Protein AF-A0A800AGX8-F1 (afdb_monomer_lite)

pLDDT: mean 70.72, std 20.29, range [21.7, 91.0]

Sequence (200 aa):
LCKQWLYRIGFKMPLMYVADHKVFMAYQSRAFIDLTCRINYERDPKTGLNTNYPSSKSPRSPSAYISYSLMKGFHHTFFNKDTKQFRYLKGIAEIIDQADLLKRPFCLLEDVSKSLLFDCQKCGDCALVDMAYLCPESQCPKFLRNGACGGSEKTWCEVRKDKPCVWVKIYDRLKSYKEESNLKEGCVPPRNWALKVSSN

Foldseek 3Di:
DLVCVCVVLPNDDPPPPPPPLPPVPPDDDPPVPPQPAQQEFAADPPPRATDSDHDPDAPDDPVLQVLLVVVVVVCCQQRPPVDPNVVVVSVVSVVCVVDPVNVVVVVVCVVVVLCVSAVDPQQQHDCCVLLSNHQLCRQPPVSDDAGRPSQHHSQAGVVCNVDGHSSSSSCSNCVVVPNNCSNVSDDDDPRDNVSGDDPD

Secondary structure (DSSP, 8-state):
-THHHHHHHTS---TTSSSSTTTGGGS--TTSTTTS----EEEPTTTSSEEEEEPS-----HHHHHHHHHHHHHHHHHH-TTSHHHHHHHHHHHHHHH-HHHHHHHHHHHHHHHHHHH-----SS--TTTTTT--HHHH-TT---SS--S-EETTEESS-TTSB-HHHHHHHHHHTTT-TTHHHH--PPPP-GGG-----

Structure (mmCIF, N/CA/C/O backbone):
data_AF-A0A800AGX8-F1
#
_entry.id   AF-A0A800AGX8-F1
#
loop_
_atom_site.group_PDB
_atom_site.id
_atom_site.type_symbol
_atom_site.label_atom_id
_atom_site.label_alt_id
_atom_site.label_comp_id
_atom_site.label_asym_id
_atom_site.label_entity_id
_atom_site.label_seq_id
_atom_site.pdbx_PDB_ins_code
_atom_site.Cartn_x
_atom_site.Cartn_y
_atom_site.Cartn_z
_atom_site.occupancy
_atom_site.B_iso_or_equiv
_atom_site.auth_seq_id
_atom_site.auth_comp_id
_atom_site.auth_asym_id
_atom_site.auth_atom_id
_atom_site.pdbx_PDB_model_num
ATOM 1 N N . LEU A 1 1 ? -9.419 -10.962 14.455 1.00 44.50 1 LEU A N 1
ATOM 2 C CA . LEU A 1 1 ? -9.241 -10.112 13.256 1.00 44.50 1 LEU A CA 1
ATOM 3 C C . LEU A 1 1 ? -9.648 -8.644 13.416 1.00 44.50 1 LEU A C 1
ATOM 5 O O . LEU A 1 1 ? -8.922 -7.839 12.868 1.00 44.50 1 LEU A O 1
ATOM 9 N N . CYS A 1 2 ? -10.642 -8.237 14.224 1.00 39.38 2 CYS A N 1
ATOM 10 C CA . CYS A 1 2 ? -10.824 -6.794 14.538 1.00 39.38 2 CYS A CA 1
ATOM 11 C C . CYS A 1 2 ? -9.689 -6.157 15.380 1.00 39.38 2 CYS A C 1
ATOM 13 O O . CYS A 1 2 ? -9.563 -4.940 15.443 1.00 39.38 2 CYS A O 1
ATOM 15 N N . LYS A 1 3 ? -8.825 -6.961 16.018 1.00 37.53 3 LYS A N 1
ATOM 16 C CA . LYS A 1 3 ? -7.789 -6.476 16.953 1.00 37.53 3 LYS A CA 1
ATOM 17 C C . LYS A 1 3 ? -6.675 -5.628 16.304 1.00 37.53 3 LYS A C 1
ATOM 19 O O . LYS A 1 3 ? -6.018 -4.868 17.011 1.00 37.53 3 LYS A O 1
ATOM 24 N N . GLN A 1 4 ? -6.442 -5.729 14.988 1.00 43.03 4 GLN A N 1
ATOM 25 C CA . GLN A 1 4 ? -5.282 -5.074 14.359 1.00 43.03 4 GLN A CA 1
ATOM 26 C C . GLN A 1 4 ? -5.546 -3.631 13.900 1.00 43.03 4 GLN A C 1
ATOM 28 O O . GLN A 1 4 ? -4.591 -2.868 13.736 1.00 43.03 4 GLN A O 1
ATOM 33 N N . TRP A 1 5 ? -6.815 -3.236 13.731 1.00 36.72 5 TRP A N 1
ATOM 34 C CA . TRP A 1 5 ? -7.175 -1.858 13.375 1.00 36.72 5 TRP A CA 1
ATOM 35 C C . TRP A 1 5 ? -6.631 -0.887 14.429 1.00 36.72 5 TRP A C 1
ATOM 37 O O . TRP A 1 5 ? -5.900 0.041 14.103 1.00 36.72 5 TRP A O 1
ATOM 47 N N . LEU A 1 6 ? -6.827 -1.204 15.712 1.00 34.81 6 LEU A N 1
ATOM 48 C CA . LEU A 1 6 ? -6.262 -0.457 16.837 1.00 34.81 6 LEU A CA 1
ATOM 49 C C . LEU A 1 6 ? -4.718 -0.513 16.878 1.00 34.81 6 LEU A C 1
ATOM 51 O O . LEU A 1 6 ? -4.071 0.501 17.133 1.00 34.81 6 LEU A O 1
ATOM 55 N N . TYR A 1 7 ? -4.090 -1.652 16.569 1.00 35.69 7 TYR A N 1
ATOM 56 C CA . TYR A 1 7 ? -2.627 -1.813 16.659 1.00 35.69 7 TYR A CA 1
ATOM 57 C C . TYR A 1 7 ? -1.841 -0.870 15.732 1.00 35.69 7 TYR A C 1
ATOM 59 O O . TYR A 1 7 ? -0.877 -0.246 16.173 1.00 35.69 7 TYR A O 1
ATOM 67 N N . ARG A 1 8 ? -2.266 -0.712 14.471 1.00 40.34 8 ARG A N 1
ATOM 68 C CA . ARG A 1 8 ? -1.590 0.157 13.481 1.00 40.34 8 ARG A CA 1
ATOM 69 C C . ARG A 1 8 ? -2.030 1.626 13.556 1.00 40.34 8 ARG A C 1
ATOM 71 O O . ARG A 1 8 ? -1.265 2.515 13.201 1.00 40.34 8 ARG A O 1
ATOM 78 N N . ILE A 1 9 ? -3.212 1.880 14.118 1.00 37.75 9 ILE A N 1
ATOM 79 C CA . ILE A 1 9 ? -3.716 3.216 14.471 1.00 37.75 9 ILE A CA 1
ATOM 80 C C . ILE A 1 9 ? -3.080 3.712 15.796 1.00 37.75 9 ILE A C 1
ATOM 82 O O . ILE A 1 9 ? -3.164 4.889 16.123 1.00 37.75 9 ILE A O 1
ATOM 86 N N . GLY A 1 10 ? -2.305 2.879 16.510 1.00 30.44 10 GLY A N 1
ATOM 87 C CA . GLY A 1 10 ? -1.429 3.298 17.616 1.00 30.44 10 GLY A CA 1
ATOM 88 C C . GLY A 1 10 ? -1.917 2.957 19.025 1.00 30.44 10 GLY A C 1
ATOM 89 O O . GLY A 1 10 ? -1.623 3.700 19.955 1.00 30.44 10 GLY A O 1
ATOM 90 N N . PHE A 1 11 ? -2.653 1.860 19.210 1.00 34.53 11 PHE A N 1
ATOM 91 C CA . PHE A 1 11 ? -3.274 1.540 20.501 1.00 34.53 11 PHE A CA 1
ATOM 92 C C . PHE A 1 11 ? -2.592 0.485 21.371 1.00 34.53 11 PHE A C 1
ATOM 94 O O . PHE A 1 11 ? -2.965 0.324 22.529 1.00 34.53 11 PHE A O 1
ATOM 101 N N . LYS A 1 12 ? -1.575 -0.214 20.869 1.00 25.50 12 LYS A N 1
ATOM 102 C CA . LYS A 1 12 ? -0.711 -1.048 21.715 1.00 25.50 12 LYS A CA 1
ATOM 103 C C . LYS A 1 12 ? 0.644 -1.249 21.043 1.00 25.50 12 LYS A C 1
ATOM 105 O O . LYS A 1 12 ? 0.993 -2.337 20.608 1.00 25.50 12 LYS A O 1
ATOM 110 N N . MET A 1 13 ? 1.418 -0.172 20.927 1.00 25.75 13 MET A N 1
ATOM 111 C CA . MET A 1 13 ? 2.860 -0.340 20.753 1.00 25.75 13 MET A CA 1
ATOM 112 C C . MET A 1 13 ? 3.443 -0.722 22.118 1.00 25.75 13 MET A C 1
ATOM 114 O O . MET A 1 13 ? 3.248 0.044 23.064 1.00 25.75 13 MET A O 1
ATOM 118 N N . PRO A 1 14 ? 4.165 -1.848 22.270 1.00 22.50 14 PRO A N 1
ATOM 119 C CA . PRO A 1 14 ? 5.199 -1.881 23.291 1.00 22.50 14 PRO A CA 1
ATOM 120 C C . PRO A 1 14 ? 6.119 -0.681 23.037 1.00 22.50 14 PRO A C 1
ATOM 122 O O . PRO A 1 14 ? 6.457 -0.378 21.892 1.00 22.50 14 PRO A O 1
ATOM 125 N N . LEU A 1 15 ? 6.453 0.020 24.115 1.00 22.81 15 LEU A N 1
ATOM 126 C CA . LEU A 1 15 ? 7.120 1.323 24.214 1.00 22.81 15 LEU A CA 1
ATOM 127 C C . LEU A 1 15 ? 8.502 1.443 23.523 1.00 22.81 15 LEU A C 1
ATOM 129 O O . LEU A 1 15 ? 9.229 2.393 23.781 1.00 22.81 15 LEU A O 1
ATOM 133 N N . MET A 1 16 ? 8.896 0.501 22.669 1.00 21.70 16 MET A N 1
ATOM 134 C CA . MET A 1 16 ? 10.284 0.292 22.256 1.00 21.70 16 MET A CA 1
ATOM 135 C C . MET A 1 16 ? 10.647 0.856 20.874 1.00 21.70 16 MET A C 1
ATOM 137 O O . MET A 1 16 ? 11.802 0.765 20.488 1.00 21.70 16 MET A O 1
ATOM 141 N N . TYR A 1 17 ? 9.704 1.444 20.125 1.00 26.78 17 TYR A N 1
ATOM 142 C CA . TYR A 1 17 ? 9.948 1.859 18.726 1.00 26.78 17 TYR A CA 1
ATOM 143 C C . TYR A 1 17 ? 9.745 3.352 18.417 1.00 26.78 17 TYR A C 1
ATOM 145 O O . TYR A 1 17 ? 9.891 3.764 17.271 1.00 26.78 17 TYR A O 1
ATOM 153 N N . VAL A 1 18 ? 9.428 4.186 19.414 1.00 26.27 18 VAL A N 1
ATOM 154 C CA . VAL A 1 18 ? 9.183 5.633 19.205 1.00 26.27 18 VAL A CA 1
ATOM 155 C C . VAL A 1 18 ? 10.430 6.490 19.486 1.00 26.27 18 VAL A C 1
ATOM 157 O O . VAL A 1 18 ? 10.423 7.689 19.224 1.00 26.27 18 VAL A O 1
ATOM 160 N N . ALA A 1 19 ? 11.527 5.896 19.965 1.00 23.66 19 ALA A N 1
ATOM 161 C CA . ALA A 1 19 ? 12.695 6.657 20.411 1.00 23.66 19 ALA A CA 1
ATOM 162 C C . ALA A 1 19 ? 13.680 7.090 19.301 1.00 23.66 19 ALA A C 1
ATOM 164 O O . ALA A 1 19 ? 14.386 8.066 19.518 1.00 23.66 19 ALA A O 1
ATOM 165 N N . ASP A 1 20 ? 13.697 6.481 18.107 1.00 29.50 20 ASP A N 1
ATOM 166 C CA . ASP A 1 20 ? 14.810 6.704 17.150 1.00 29.50 20 ASP A CA 1
ATOM 167 C C . ASP A 1 20 ? 14.446 7.342 15.795 1.00 29.50 20 ASP A C 1
ATOM 169 O O . ASP A 1 20 ? 15.296 7.500 14.921 1.00 29.50 20 ASP A O 1
ATOM 173 N N . HIS A 1 21 ? 13.205 7.794 15.589 1.00 30.83 21 HIS A N 1
ATOM 174 C CA . HIS A 1 21 ? 12.784 8.305 14.271 1.00 30.83 21 HIS A CA 1
ATOM 175 C C . HIS A 1 21 ? 13.264 9.739 13.952 1.00 30.83 21 HIS A C 1
ATOM 177 O O . HIS A 1 21 ? 13.165 10.188 12.810 1.00 30.83 21 HIS A O 1
ATOM 183 N N . LYS A 1 22 ? 13.767 10.487 14.947 1.00 27.80 22 LYS A N 1
ATOM 184 C CA . LYS A 1 22 ? 14.231 11.877 14.757 1.00 27.80 22 LYS A CA 1
ATOM 185 C C . LYS A 1 22 ? 15.727 12.000 14.461 1.00 27.80 22 LYS A C 1
ATOM 187 O O . LYS A 1 22 ? 16.129 13.003 13.883 1.00 27.80 22 LYS A O 1
ATOM 192 N N . VAL A 1 23 ? 16.540 11.006 14.818 1.00 28.16 23 VAL A N 1
ATOM 193 C CA . VAL A 1 23 ? 18.008 11.110 14.721 1.00 28.16 23 VAL A CA 1
ATOM 194 C C . VAL A 1 23 ? 18.526 10.727 13.327 1.00 28.16 23 VAL A C 1
ATOM 196 O O . VAL A 1 23 ? 19.525 11.276 12.873 1.00 28.16 23 VAL A O 1
ATOM 199 N N . PHE A 1 24 ? 17.817 9.874 12.579 1.00 27.14 24 PHE A N 1
ATOM 200 C CA . PHE A 1 24 ? 18.286 9.399 11.267 1.00 27.14 24 PHE A CA 1
ATOM 201 C C . PHE A 1 24 ? 18.034 10.380 10.099 1.00 27.14 24 PHE A C 1
ATOM 203 O O . PHE A 1 24 ? 18.615 10.241 9.026 1.00 27.14 24 PHE A O 1
ATOM 210 N N . MET A 1 25 ? 17.200 11.406 10.305 1.00 28.42 25 MET A N 1
ATOM 211 C CA . MET A 1 25 ? 16.738 12.333 9.255 1.00 28.42 25 MET A CA 1
ATOM 212 C C . MET A 1 25 ? 17.756 13.420 8.855 1.00 28.42 25 MET A C 1
ATOM 214 O O . MET A 1 25 ? 17.462 14.251 7.998 1.00 28.42 25 MET A O 1
ATOM 218 N N . ALA A 1 26 ? 18.955 13.440 9.446 1.00 26.86 26 ALA A N 1
ATOM 219 C CA . ALA A 1 26 ? 19.912 14.534 9.263 1.00 26.86 26 ALA A CA 1
ATOM 220 C C . ALA A 1 26 ? 21.012 14.296 8.205 1.00 26.86 26 ALA A C 1
ATOM 222 O O . ALA A 1 26 ? 21.840 15.186 8.024 1.00 26.86 26 ALA A O 1
ATOM 223 N N . TYR A 1 27 ? 21.065 13.151 7.503 1.00 30.05 27 TYR A N 1
ATOM 224 C CA . TYR A 1 27 ? 22.294 12.786 6.769 1.00 30.05 27 TYR A CA 1
ATOM 225 C C . TYR A 1 27 ? 22.173 12.280 5.325 1.00 30.05 27 TYR A C 1
ATOM 227 O O . TYR A 1 27 ? 23.074 11.582 4.872 1.00 30.05 27 TYR A O 1
ATOM 235 N N . GLN A 1 28 ? 21.149 12.637 4.541 1.00 30.33 28 GLN A N 1
ATOM 236 C CA . GLN A 1 28 ? 21.211 12.350 3.096 1.00 30.33 28 GLN A CA 1
ATOM 237 C C . GLN A 1 28 ? 20.745 13.512 2.216 1.00 30.33 28 GLN A C 1
ATOM 239 O O . GLN A 1 28 ? 19.597 13.946 2.212 1.00 30.33 28 GLN A O 1
ATOM 244 N N . SER A 1 29 ? 21.723 14.036 1.484 1.00 34.66 29 SER A N 1
ATOM 245 C CA . SER A 1 29 ? 21.692 15.212 0.632 1.00 34.66 29 SER A CA 1
ATOM 246 C C . SER A 1 29 ? 20.817 15.031 -0.614 1.00 34.66 29 SER A C 1
ATOM 248 O O . SER A 1 29 ? 20.743 13.968 -1.233 1.00 34.66 29 SER A O 1
ATOM 250 N N . ARG A 1 30 ? 20.187 16.140 -1.018 1.00 34.22 30 ARG A N 1
ATOM 251 C CA . ARG A 1 30 ? 19.185 16.289 -2.091 1.00 34.22 30 ARG A CA 1
ATOM 252 C C . ARG A 1 30 ? 19.581 15.806 -3.500 1.00 34.22 30 ARG A C 1
ATOM 254 O O . ARG A 1 30 ? 18.728 15.800 -4.378 1.00 34.22 30 ARG A O 1
ATOM 261 N N . ALA A 1 31 ? 20.824 15.382 -3.732 1.00 29.22 31 ALA A N 1
ATOM 262 C CA . ALA A 1 31 ? 21.336 15.024 -5.060 1.00 29.22 31 ALA A CA 1
ATOM 263 C C . ALA A 1 31 ? 21.382 13.507 -5.351 1.00 29.22 31 ALA A C 1
ATOM 265 O O . ALA A 1 31 ? 21.472 13.113 -6.508 1.00 29.22 31 ALA A O 1
ATOM 266 N N . PHE A 1 32 ? 21.260 12.638 -4.338 1.00 29.27 32 PHE A N 1
ATOM 267 C CA . PHE A 1 32 ? 21.261 11.169 -4.515 1.00 29.27 32 PHE A CA 1
ATOM 268 C C . PHE A 1 32 ? 19.848 10.578 -4.729 1.00 29.27 32 PHE A C 1
ATOM 270 O O . PHE A 1 32 ? 19.646 9.366 -4.841 1.00 29.27 32 PHE A O 1
ATOM 277 N N . ILE A 1 33 ? 18.837 11.450 -4.750 1.00 39.00 33 ILE A N 1
ATOM 278 C CA . ILE A 1 33 ? 17.431 11.107 -4.514 1.00 39.00 33 ILE A CA 1
ATOM 279 C C . ILE A 1 33 ? 16.741 10.512 -5.758 1.00 39.00 33 ILE A C 1
ATOM 281 O O . ILE A 1 33 ? 15.760 9.787 -5.607 1.00 39.00 33 ILE A O 1
ATOM 285 N N . ASP A 1 34 ? 17.305 10.657 -6.958 1.00 40.47 34 ASP A N 1
ATOM 286 C CA . ASP A 1 34 ? 16.649 10.214 -8.202 1.00 40.47 34 ASP A CA 1
ATOM 287 C C . ASP A 1 34 ? 17.130 8.838 -8.733 1.00 40.47 34 ASP A C 1
ATOM 289 O O . ASP A 1 34 ? 16.458 8.202 -9.544 1.00 40.47 34 ASP A O 1
ATOM 293 N N . LEU A 1 35 ? 18.279 8.314 -8.271 1.00 38.09 35 LEU A N 1
ATOM 294 C CA . LEU A 1 35 ? 18.887 7.114 -8.880 1.00 38.09 35 LEU A CA 1
ATOM 295 C C . LEU A 1 35 ? 18.468 5.763 -8.273 1.00 38.09 35 LEU A C 1
ATOM 297 O O . LEU A 1 35 ? 18.522 4.757 -8.977 1.00 38.09 35 LEU A O 1
ATOM 301 N N . THR A 1 36 ? 18.052 5.706 -7.006 1.00 42.00 36 THR A N 1
ATOM 302 C CA . THR A 1 36 ? 17.943 4.430 -6.261 1.00 42.00 36 THR A CA 1
ATOM 303 C C . THR A 1 36 ? 16.546 3.813 -6.174 1.00 42.00 36 THR A C 1
ATOM 305 O O . THR A 1 36 ? 16.423 2.670 -5.753 1.00 42.00 36 THR A O 1
ATOM 308 N N . CYS A 1 37 ? 15.488 4.507 -6.604 1.00 50.47 37 CYS A N 1
ATOM 309 C CA . CYS A 1 37 ? 14.127 3.946 -6.647 1.00 50.47 37 CYS A CA 1
ATOM 310 C C . CYS A 1 37 ? 13.600 3.916 -8.088 1.00 50.47 37 CYS A C 1
ATOM 312 O O . CYS A 1 37 ? 12.524 4.424 -8.396 1.00 50.47 37 CYS A O 1
ATOM 314 N N . ARG A 1 38 ? 14.401 3.377 -9.014 1.00 62.66 38 ARG A N 1
ATOM 315 C CA . ARG A 1 38 ? 13.952 3.127 -10.387 1.00 62.66 38 ARG A CA 1
ATOM 316 C C . ARG A 1 38 ? 13.131 1.838 -10.370 1.00 62.66 38 ARG A C 1
ATOM 318 O O . ARG A 1 38 ? 13.623 0.802 -9.957 1.00 62.66 38 ARG A O 1
ATOM 325 N N . ILE A 1 39 ? 11.857 1.919 -10.747 1.00 69.31 39 ILE A N 1
ATOM 326 C CA . ILE A 1 39 ? 10.913 0.789 -10.650 1.00 69.31 39 ILE A CA 1
ATOM 327 C C . ILE A 1 39 ? 10.526 0.252 -12.036 1.00 69.31 39 ILE A C 1
ATOM 329 O O . ILE A 1 39 ? 9.886 -0.784 -12.146 1.00 69.31 39 ILE A O 1
ATOM 333 N N . ASN A 1 40 ? 10.936 0.909 -13.118 1.00 73.88 40 ASN A N 1
ATOM 334 C CA . ASN A 1 40 ? 10.660 0.481 -14.488 1.00 73.88 40 ASN A CA 1
ATOM 335 C C . ASN A 1 40 ? 11.955 0.285 -15.246 1.00 73.88 40 ASN A C 1
ATOM 337 O O . ASN A 1 40 ? 12.710 1.244 -15.371 1.00 73.88 40 ASN A O 1
ATOM 341 N N . TYR A 1 41 ? 12.149 -0.897 -15.821 1.00 79.44 41 TYR A N 1
ATOM 342 C CA . TYR A 1 41 ? 13.343 -1.232 -16.587 1.00 79.44 41 TYR A CA 1
ATOM 343 C C . TYR A 1 41 ? 12.984 -1.642 -18.013 1.00 79.44 41 TYR A C 1
ATOM 345 O O . TYR A 1 41 ? 11.859 -2.074 -18.296 1.00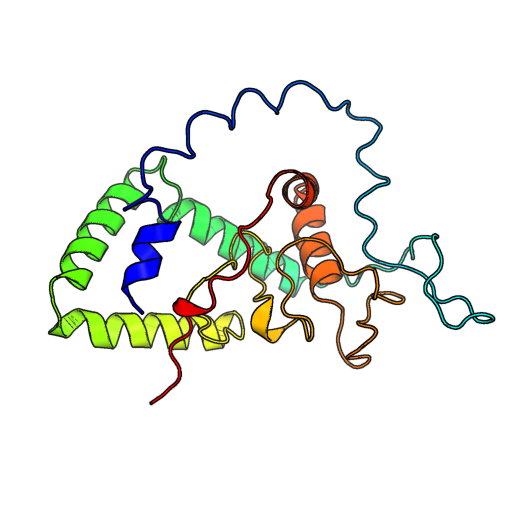 79.44 41 TYR A O 1
ATOM 353 N N . GLU A 1 42 ? 13.925 -1.462 -18.933 1.00 80.75 42 GLU A N 1
ATOM 354 C CA . GLU A 1 42 ? 13.813 -2.029 -20.276 1.00 80.75 42 GLU A CA 1
ATOM 355 C C . GLU A 1 42 ? 14.265 -3.490 -20.271 1.00 80.75 42 GLU A C 1
ATOM 357 O O . GLU A 1 42 ? 15.049 -3.895 -19.422 1.00 80.75 42 GLU A O 1
ATOM 362 N N . ARG A 1 43 ? 13.777 -4.298 -21.214 1.00 80.94 43 ARG A N 1
ATOM 363 C CA . ARG A 1 43 ? 14.243 -5.679 -21.384 1.00 80.94 43 ARG A CA 1
ATOM 364 C C . ARG A 1 43 ? 15.420 -5.696 -22.348 1.00 80.94 43 ARG A C 1
ATOM 366 O O . ARG A 1 43 ? 15.313 -5.147 -23.444 1.00 80.94 43 ARG A O 1
ATOM 373 N N . ASP A 1 44 ? 16.494 -6.373 -21.964 1.00 82.62 44 ASP A N 1
ATOM 374 C CA . ASP A 1 44 ? 17.600 -6.690 -22.857 1.00 82.62 44 ASP A CA 1
ATOM 375 C C . ASP A 1 44 ? 17.186 -7.834 -23.806 1.00 82.62 44 ASP A C 1
ATOM 377 O O . ASP A 1 44 ? 16.866 -8.933 -23.340 1.00 82.62 44 ASP A O 1
ATOM 381 N N . PRO A 1 45 ? 17.182 -7.617 -25.135 1.00 80.38 45 PRO A N 1
ATOM 382 C CA . PRO A 1 45 ? 16.821 -8.654 -26.096 1.00 80.38 45 PRO A CA 1
ATOM 383 C C . PRO A 1 45 ? 17.814 -9.825 -26.140 1.00 80.38 45 PRO A C 1
ATOM 385 O O . PRO A 1 45 ? 17.434 -10.900 -26.593 1.00 80.38 45 PRO A O 1
ATOM 388 N N . LYS A 1 46 ? 19.065 -9.645 -25.689 1.00 82.31 46 LYS A N 1
ATOM 389 C CA . LYS A 1 46 ? 20.105 -10.684 -25.752 1.00 82.31 46 LYS A CA 1
ATOM 390 C C . LYS A 1 46 ? 20.052 -11.633 -24.561 1.00 82.31 46 LYS A C 1
ATOM 392 O O . LYS A 1 46 ? 20.161 -12.841 -24.736 1.00 82.31 46 LYS A O 1
ATOM 397 N N . THR A 1 47 ? 19.900 -11.088 -23.357 1.00 82.38 47 THR A N 1
ATOM 398 C CA . THR A 1 47 ? 19.902 -11.873 -22.111 1.00 82.38 47 THR A CA 1
ATOM 399 C C . THR A 1 47 ? 18.496 -12.231 -21.631 1.00 82.38 47 THR A C 1
ATOM 401 O O . THR A 1 47 ? 18.336 -13.133 -20.815 1.00 82.38 47 THR A O 1
ATOM 404 N N . GLY A 1 48 ? 17.464 -11.529 -22.114 1.00 77.56 48 GLY A N 1
ATOM 405 C CA . GLY A 1 48 ? 16.089 -11.674 -21.633 1.00 77.56 48 GLY A CA 1
ATOM 406 C C . GLY A 1 48 ? 15.855 -11.111 -20.226 1.00 77.56 48 GLY A C 1
ATOM 407 O O . GLY A 1 48 ? 14.730 -11.200 -19.730 1.00 77.56 48 GLY A O 1
ATOM 408 N N . LEU A 1 49 ? 16.888 -10.531 -19.603 1.00 80.50 49 LEU A N 1
ATOM 409 C CA . LEU A 1 49 ? 16.845 -9.885 -18.293 1.00 80.50 49 LEU A CA 1
ATOM 410 C C . LEU A 1 49 ? 16.526 -8.390 -18.424 1.00 80.50 49 LEU A C 1
ATOM 412 O O . LEU A 1 49 ? 16.582 -7.807 -19.509 1.00 80.50 49 LEU A O 1
ATOM 416 N N . ASN A 1 50 ? 16.187 -7.758 -17.303 1.00 81.62 50 ASN A N 1
ATOM 417 C CA . ASN A 1 50 ? 15.995 -6.312 -17.254 1.00 81.62 50 ASN A CA 1
ATOM 418 C C . ASN A 1 50 ? 17.345 -5.586 -17.333 1.00 81.62 50 ASN A C 1
ATOM 420 O O . ASN A 1 50 ? 18.322 -5.989 -16.702 1.00 81.62 50 ASN A O 1
ATOM 424 N N . THR A 1 51 ? 17.394 -4.506 -18.109 1.00 79.44 51 THR A N 1
ATOM 425 C CA . THR A 1 51 ? 18.551 -3.618 -18.193 1.00 79.44 51 THR A CA 1
ATOM 426 C C . THR A 1 51 ? 18.656 -2.776 -16.925 1.00 79.44 51 THR A C 1
ATOM 428 O O . THR A 1 51 ? 17.681 -2.558 -16.208 1.00 79.44 51 THR A O 1
ATOM 431 N N . ASN A 1 52 ? 19.836 -2.210 -16.681 1.00 73.50 52 ASN A N 1
ATOM 432 C CA . ASN A 1 52 ? 20.018 -1.208 -15.627 1.00 73.50 52 ASN A CA 1
ATOM 433 C C . ASN A 1 52 ? 19.478 0.179 -16.026 1.00 73.50 52 ASN A C 1
ATOM 435 O O . ASN A 1 52 ? 19.564 1.128 -15.242 1.00 73.50 52 ASN A O 1
ATOM 439 N N . TYR A 1 53 ? 18.928 0.312 -17.239 1.00 66.88 53 TYR A N 1
ATOM 440 C CA . TYR A 1 53 ? 18.399 1.567 -17.748 1.00 66.88 53 TYR A CA 1
ATOM 441 C C . TYR A 1 53 ? 16.900 1.675 -17.451 1.00 66.88 53 TYR A C 1
ATOM 443 O O . TYR A 1 53 ? 16.131 0.752 -17.744 1.00 66.88 53 TYR A O 1
ATOM 451 N N . PRO A 1 54 ? 16.458 2.799 -16.865 1.00 66.62 54 PRO A N 1
ATOM 452 C CA . PRO A 1 54 ? 15.050 3.022 -16.612 1.00 66.62 54 PRO A CA 1
ATOM 453 C C . PRO A 1 54 ? 14.282 3.171 -17.921 1.00 66.62 54 PRO A C 1
ATOM 455 O O . PRO A 1 54 ? 14.723 3.865 -18.835 1.00 66.62 54 PRO A O 1
ATOM 458 N N . SER A 1 55 ? 13.073 2.623 -17.969 1.00 67.1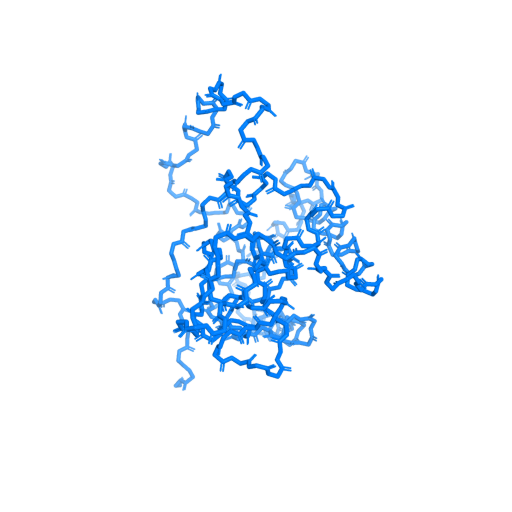2 55 SER A N 1
ATOM 459 C CA . SER A 1 55 ? 12.145 2.963 -19.046 1.00 67.12 55 SER A CA 1
ATOM 460 C C . SER A 1 55 ? 11.495 4.326 -18.781 1.00 67.12 55 SER A C 1
ATOM 462 O O . SER A 1 55 ? 11.090 4.624 -17.656 1.00 67.12 55 SER A O 1
ATOM 464 N N . SER A 1 56 ? 11.336 5.144 -19.825 1.00 60.19 56 SER A N 1
ATOM 465 C CA . SER A 1 56 ? 10.644 6.444 -19.765 1.00 60.19 56 SER A CA 1
ATOM 466 C C . SER A 1 56 ? 9.121 6.328 -19.614 1.00 60.19 56 SER A C 1
ATOM 468 O O . SER A 1 56 ? 8.437 7.322 -19.359 1.00 60.19 56 SER A O 1
ATOM 470 N N . LYS A 1 57 ? 8.569 5.121 -19.774 1.00 62.59 57 LYS A N 1
ATOM 471 C CA . LYS A 1 57 ? 7.126 4.876 -19.737 1.00 62.59 57 LYS A CA 1
ATOM 472 C C . LYS A 1 57 ? 6.629 4.809 -18.296 1.00 62.59 57 LYS A C 1
ATOM 474 O O . LYS A 1 57 ? 7.156 4.050 -17.485 1.00 62.59 57 LYS A O 1
ATOM 479 N N . SER A 1 58 ? 5.568 5.557 -18.002 1.00 61.53 58 SER A N 1
ATOM 480 C CA . SER A 1 58 ? 4.798 5.402 -16.770 1.00 61.53 58 SER A CA 1
ATOM 481 C C . SER A 1 58 ? 3.299 5.354 -17.094 1.00 61.53 58 SER A C 1
ATOM 483 O O . SER A 1 58 ? 2.828 6.164 -17.902 1.00 61.53 58 SER A O 1
ATOM 485 N N . PRO A 1 59 ? 2.539 4.382 -16.555 1.00 62.69 59 PRO A N 1
ATOM 486 C CA . PRO A 1 59 ? 1.102 4.299 -16.756 1.00 62.69 59 PRO A CA 1
ATOM 487 C C . PRO A 1 59 ? 0.412 5.401 -15.945 1.00 62.69 59 PRO A C 1
ATOM 489 O O . PRO A 1 59 ? -0.041 5.200 -14.819 1.00 62.69 59 PRO A O 1
ATOM 492 N N . ARG A 1 60 ? 0.301 6.595 -16.529 1.00 65.19 60 ARG A N 1
ATOM 493 C CA . ARG A 1 60 ? -0.476 7.685 -15.932 1.00 65.19 60 ARG A CA 1
ATOM 494 C C . ARG A 1 60 ? -1.962 7.408 -16.127 1.00 65.19 60 ARG A C 1
ATOM 496 O O . ARG A 1 60 ? -2.479 7.521 -17.233 1.00 65.19 60 ARG A O 1
ATOM 503 N N . SER A 1 61 ? -2.648 7.052 -15.044 1.00 71.31 61 SER A N 1
ATOM 504 C CA . SER A 1 61 ? -4.104 6.895 -15.023 1.00 71.31 61 SER A CA 1
ATOM 505 C C . SER A 1 61 ? -4.741 8.018 -14.191 1.00 71.31 61 SER A C 1
ATOM 507 O O . SER A 1 61 ? -4.510 8.072 -12.978 1.00 71.31 61 SER A O 1
ATOM 509 N N . PRO A 1 62 ? -5.560 8.899 -14.800 1.00 73.00 62 PRO A N 1
ATOM 510 C CA . PRO A 1 62 ? -6.253 9.966 -14.074 1.00 73.00 62 PRO A CA 1
ATOM 511 C C . PRO A 1 62 ? -7.182 9.448 -12.963 1.00 73.00 62 PRO A C 1
ATOM 513 O O . PRO A 1 62 ? -7.262 10.045 -11.893 1.00 73.00 62 PRO A O 1
ATOM 516 N N . SER A 1 63 ? -7.841 8.302 -13.164 1.00 79.44 63 SER A N 1
ATOM 517 C CA . SER A 1 63 ? -8.712 7.705 -12.142 1.00 79.44 63 SER A CA 1
ATOM 518 C C . SER A 1 63 ? -7.919 7.191 -10.937 1.00 79.44 63 SER A C 1
ATOM 520 O O . SER A 1 63 ? -8.335 7.369 -9.791 1.00 79.44 63 SER A O 1
ATOM 522 N N . ALA A 1 64 ? -6.734 6.615 -11.172 1.00 76.88 64 ALA A N 1
ATOM 523 C CA . ALA A 1 64 ? -5.843 6.181 -10.101 1.00 76.88 64 ALA A CA 1
ATOM 524 C C . ALA A 1 64 ? -5.362 7.364 -9.245 1.00 76.88 64 ALA A C 1
ATOM 526 O O . ALA A 1 64 ? -5.296 7.225 -8.024 1.00 76.88 64 ALA A O 1
ATOM 527 N N . TYR A 1 65 ? -5.097 8.517 -9.867 1.00 80.81 65 TYR A N 1
ATOM 528 C CA . TYR A 1 65 ? -4.752 9.763 -9.179 1.00 80.81 65 TYR A CA 1
ATOM 529 C C . TYR A 1 65 ? -5.885 10.243 -8.263 1.00 80.81 65 TYR A C 1
ATOM 531 O O . TYR A 1 65 ? -5.679 10.401 -7.061 1.00 80.81 65 TYR A O 1
ATOM 539 N N . ILE A 1 66 ? -7.102 10.380 -8.801 1.00 84.62 66 ILE A N 1
ATOM 540 C CA . ILE A 1 66 ? -8.271 10.843 -8.034 1.00 84.62 66 ILE A CA 1
ATOM 541 C C . ILE A 1 66 ? -8.545 9.908 -6.852 1.00 84.62 66 ILE A C 1
ATOM 543 O O . ILE A 1 66 ? -8.706 10.371 -5.724 1.00 84.62 66 ILE A O 1
ATOM 547 N N . SER A 1 67 ? -8.535 8.590 -7.084 1.00 84.38 67 SER A N 1
ATOM 548 C CA . SER A 1 67 ? -8.769 7.602 -6.021 1.00 84.38 67 SER A CA 1
ATOM 549 C C . SER A 1 67 ? -7.748 7.709 -4.883 1.00 84.38 67 SER A C 1
ATOM 551 O O . SER A 1 67 ? -8.118 7.641 -3.711 1.00 84.38 67 SER A O 1
ATOM 553 N N . TYR A 1 68 ? -6.474 7.939 -5.216 1.00 86.00 68 TYR A N 1
ATOM 554 C CA . TYR A 1 68 ? -5.423 8.141 -4.230 1.00 86.00 68 TYR A CA 1
ATOM 555 C C . TYR A 1 68 ? -5.619 9.462 -3.475 1.00 86.00 68 TYR A C 1
ATOM 557 O O . TYR A 1 68 ? -5.527 9.463 -2.251 1.00 86.00 68 TYR A O 1
ATOM 565 N N . SER A 1 69 ? -5.974 10.552 -4.168 1.00 87.75 69 SER A N 1
ATOM 566 C CA . SER A 1 69 ? -6.282 11.850 -3.549 1.00 87.75 69 SER A CA 1
ATOM 567 C C . SER A 1 69 ? -7.389 11.744 -2.510 1.00 87.75 69 SER A C 1
ATOM 569 O O . SER A 1 69 ? -7.237 12.203 -1.379 1.00 87.75 69 SER A O 1
ATOM 571 N N . LEU A 1 70 ? -8.509 11.133 -2.905 1.00 89.12 70 LEU A N 1
ATOM 572 C CA . LEU A 1 70 ? -9.690 10.987 -2.064 1.00 89.12 70 LEU A CA 1
ATOM 573 C C . LEU A 1 70 ? -9.366 10.138 -0.841 1.00 89.12 70 LEU A C 1
ATOM 575 O O . LEU A 1 70 ? -9.668 10.527 0.285 1.00 89.12 70 LEU A O 1
ATOM 579 N N . MET A 1 71 ? -8.697 9.005 -1.052 1.00 86.62 71 MET A N 1
ATOM 580 C CA . MET A 1 71 ? -8.364 8.099 0.037 1.00 86.62 71 MET A CA 1
ATOM 581 C C . MET A 1 71 ? -7.322 8.693 0.988 1.00 86.62 71 MET A C 1
ATOM 583 O O . MET A 1 71 ? -7.423 8.527 2.201 1.00 86.62 71 MET A O 1
ATOM 587 N N . LYS A 1 72 ? -6.356 9.448 0.462 1.00 84.75 72 LYS A N 1
ATOM 588 C CA . LYS A 1 72 ? -5.389 10.189 1.270 1.00 84.75 72 LYS A CA 1
ATOM 589 C C . LYS A 1 72 ? -6.059 11.271 2.110 1.00 84.75 72 LYS A C 1
ATOM 591 O O . LYS A 1 72 ? -5.758 11.367 3.297 1.00 84.75 72 LYS A O 1
ATOM 596 N N . GLY A 1 73 ? -6.977 12.040 1.524 1.00 84.94 73 GLY A N 1
ATOM 597 C CA . GLY A 1 73 ? -7.774 13.027 2.252 1.00 84.94 73 GLY A CA 1
ATOM 598 C C . GLY A 1 73 ? -8.586 12.373 3.368 1.00 84.94 73 GLY A C 1
ATOM 599 O O . GLY A 1 73 ? -8.482 12.777 4.521 1.00 84.94 73 GLY A O 1
ATOM 600 N N . PHE A 1 74 ? -9.298 11.289 3.050 1.00 83.94 74 PHE A N 1
ATOM 601 C CA . PHE A 1 74 ? -10.050 10.502 4.026 1.00 83.94 74 PHE A CA 1
ATOM 602 C C . PHE A 1 74 ? -9.155 9.996 5.169 1.00 83.94 74 PHE A C 1
ATOM 604 O O . PHE A 1 74 ? -9.473 10.184 6.343 1.00 83.94 74 PHE A O 1
ATOM 611 N N . HIS A 1 75 ? -7.997 9.415 4.849 1.00 78.81 75 HIS A N 1
ATOM 612 C CA . HIS A 1 75 ? -7.056 8.954 5.865 1.00 78.81 75 HIS A CA 1
ATOM 613 C C . HIS A 1 75 ? -6.549 10.103 6.744 1.00 78.81 75 HIS A C 1
ATOM 615 O O . HIS A 1 75 ? -6.520 9.979 7.964 1.00 78.81 75 HIS A O 1
ATOM 621 N N . HIS A 1 76 ? -6.207 11.247 6.155 1.00 77.69 76 HI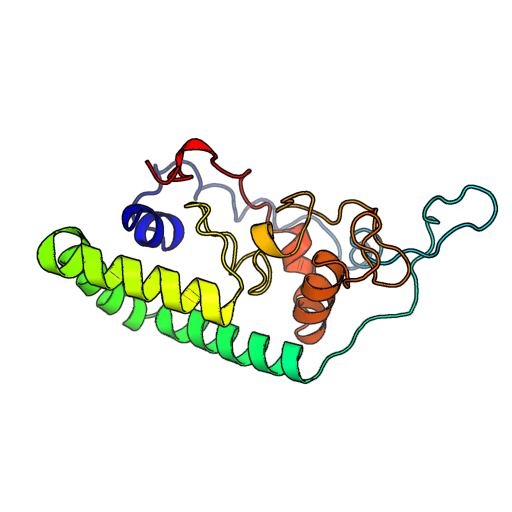S A N 1
ATOM 622 C CA . HIS A 1 76 ? -5.730 12.396 6.914 1.00 77.69 76 HIS A CA 1
ATOM 623 C C . HIS A 1 76 ? -6.807 12.972 7.848 1.00 77.69 76 HIS A C 1
ATOM 625 O O . HIS A 1 76 ? -6.517 13.282 8.999 1.00 77.69 76 HIS A O 1
ATOM 631 N N . THR A 1 77 ? -8.056 13.076 7.394 1.00 74.19 77 THR A N 1
ATOM 632 C CA . THR A 1 77 ? -9.148 13.641 8.200 1.00 74.19 77 THR A CA 1
ATOM 633 C C . THR A 1 77 ? -9.574 12.723 9.345 1.00 74.19 77 THR A C 1
ATOM 635 O O . THR A 1 77 ? -9.846 13.208 10.442 1.00 74.19 77 THR A O 1
ATOM 638 N N . PHE A 1 78 ? -9.648 11.410 9.109 1.00 71.62 78 PHE A N 1
ATOM 639 C CA . PHE A 1 78 ? -10.212 10.470 10.084 1.00 71.62 78 PHE A CA 1
ATOM 640 C C . PHE A 1 78 ? -9.155 9.715 10.903 1.00 71.62 78 PHE A C 1
ATOM 642 O O . PHE A 1 78 ? -9.426 9.328 12.038 1.00 71.62 78 PHE A O 1
ATOM 649 N N . PHE A 1 79 ? -7.951 9.510 10.365 1.00 69.44 79 PHE A N 1
ATOM 650 C CA . PHE A 1 79 ? -6.944 8.616 10.952 1.00 69.44 79 PHE A CA 1
ATOM 651 C C . PHE A 1 79 ? -5.647 9.304 11.362 1.00 69.44 79 PHE A C 1
ATOM 653 O O . PHE A 1 79 ? -4.775 8.649 11.938 1.00 69.44 79 PHE A O 1
ATOM 660 N N . ASN A 1 80 ? -5.506 10.607 11.118 1.00 70.88 80 ASN A N 1
ATOM 661 C CA . ASN A 1 80 ? -4.335 11.327 11.588 1.00 70.88 80 ASN A CA 1
ATOM 662 C C . ASN A 1 80 ? -4.398 11.531 13.112 1.00 70.88 80 ASN A C 1
ATOM 664 O O . ASN A 1 80 ? -5.337 12.144 13.627 1.00 70.88 80 ASN A O 1
ATOM 668 N N . LYS A 1 81 ? -3.375 11.040 13.821 1.00 65.12 81 LYS A N 1
ATOM 669 C CA . LYS A 1 81 ? -3.273 11.039 15.292 1.00 65.12 81 LYS A CA 1
ATOM 670 C C . LYS A 1 81 ? -3.319 12.440 15.903 1.00 65.12 81 LYS A C 1
ATOM 672 O O . LYS A 1 81 ? -3.739 12.585 17.049 1.00 65.12 81 LYS A O 1
ATOM 677 N N . ASP A 1 82 ? -2.930 13.450 15.132 1.00 66.94 82 ASP A N 1
ATOM 678 C CA . ASP A 1 82 ? -2.867 14.844 15.577 1.00 66.94 82 ASP A CA 1
ATOM 679 C C . ASP A 1 82 ? -4.248 15.524 15.632 1.00 66.94 82 ASP A C 1
ATOM 681 O O . ASP A 1 82 ? -4.397 16.617 16.179 1.00 66.94 82 ASP A O 1
ATOM 685 N N . THR A 1 83 ? -5.288 14.884 15.089 1.00 73.06 83 THR A N 1
ATOM 686 C CA . THR A 1 83 ? -6.635 15.462 14.993 1.00 73.06 83 THR A CA 1
ATOM 687 C C . THR A 1 83 ? -7.520 15.084 16.188 1.00 73.06 83 THR A C 1
ATOM 689 O O . THR A 1 83 ? -7.438 13.989 16.748 1.00 73.06 83 THR A O 1
ATOM 692 N N . LYS A 1 84 ? -8.431 15.979 16.599 1.00 77.62 84 LYS A N 1
ATOM 693 C CA . LYS A 1 84 ? -9.397 15.689 17.682 1.00 77.62 84 LYS A CA 1
ATOM 694 C C . LYS A 1 84 ? -10.393 14.592 17.276 1.00 77.62 84 LYS A C 1
ATOM 696 O O . LYS A 1 84 ? -10.855 13.832 18.124 1.00 77.62 84 LYS A O 1
ATOM 701 N N . GLN A 1 85 ? -10.675 14.489 15.981 1.00 75.25 85 GLN A N 1
ATOM 702 C CA . GLN A 1 85 ? -11.539 13.495 15.349 1.00 75.25 85 GLN A CA 1
ATOM 703 C C . GLN A 1 85 ? -11.016 12.078 15.584 1.00 75.25 85 GLN A C 1
ATOM 705 O O . GLN A 1 85 ? -11.784 11.193 15.961 1.00 75.25 85 GLN A O 1
ATOM 710 N N . PHE A 1 86 ? -9.700 11.886 15.462 1.00 72.69 86 PHE A N 1
ATOM 711 C CA . PHE A 1 86 ? -9.056 10.617 15.769 1.00 72.69 86 PHE A CA 1
ATOM 712 C C . PHE A 1 86 ? -9.359 10.157 17.194 1.00 72.69 86 PHE A C 1
ATOM 714 O O . PHE A 1 86 ? -9.692 8.996 17.389 1.00 72.69 86 PHE A O 1
ATOM 721 N N . ARG A 1 87 ? -9.312 11.060 18.187 1.00 74.06 87 ARG A N 1
ATOM 722 C CA . ARG A 1 87 ? -9.594 10.735 19.599 1.00 74.06 87 ARG A CA 1
ATOM 723 C C . ARG A 1 87 ? -11.025 10.238 19.806 1.00 74.06 87 ARG A C 1
ATOM 725 O O . ARG A 1 87 ? -11.231 9.297 20.567 1.00 74.06 87 ARG A O 1
ATOM 732 N N . TYR A 1 88 ? -11.989 10.850 19.122 1.00 81.19 88 TYR A N 1
ATOM 733 C CA . TYR A 1 88 ? -13.390 10.434 19.168 1.00 81.19 88 TYR A CA 1
ATOM 734 C C . TYR A 1 88 ? -13.592 9.049 18.542 1.00 81.19 88 TYR A C 1
ATOM 736 O O . TYR A 1 88 ? -14.144 8.152 19.178 1.00 81.19 88 TYR A O 1
ATOM 744 N N . LEU A 1 89 ? -13.068 8.843 17.330 1.00 75.31 89 LEU A N 1
ATOM 745 C CA . LEU A 1 89 ? -13.137 7.551 16.643 1.00 75.31 89 LEU A CA 1
ATOM 746 C C . LEU A 1 89 ? -12.436 6.437 17.422 1.00 75.31 89 LEU A C 1
ATOM 748 O O . LEU A 1 89 ? -12.913 5.307 17.450 1.00 75.31 89 LEU A O 1
ATOM 752 N N . LYS A 1 90 ? -11.335 6.774 18.095 1.00 73.44 90 LYS A N 1
ATOM 753 C CA . LYS A 1 90 ? -10.610 5.904 19.021 1.00 73.44 90 LYS A CA 1
ATOM 754 C C . LYS A 1 90 ? -11.518 5.396 20.145 1.00 73.44 90 LYS A C 1
ATOM 756 O O . LYS A 1 90 ? -11.574 4.188 20.341 1.00 73.44 90 LYS A O 1
ATOM 761 N N . GLY A 1 91 ? -12.276 6.278 20.798 1.00 75.50 91 GLY A N 1
ATOM 762 C CA . GLY A 1 91 ? -13.223 5.877 21.844 1.00 75.50 91 GLY A CA 1
ATOM 763 C C . GLY A 1 91 ? -14.350 4.976 21.322 1.00 75.50 91 GLY A C 1
ATOM 764 O O . GLY A 1 91 ? -14.672 3.968 21.944 1.00 75.50 91 GLY A O 1
ATOM 765 N N . ILE A 1 92 ? -14.904 5.275 20.141 1.00 79.31 92 ILE A N 1
ATOM 766 C CA . ILE A 1 92 ? -15.913 4.407 19.505 1.00 79.31 92 ILE A CA 1
ATOM 767 C C . ILE A 1 92 ? -15.332 3.024 19.198 1.00 79.31 92 ILE A C 1
ATOM 769 O O . ILE A 1 92 ? -15.970 2.010 19.469 1.00 79.31 92 ILE A O 1
ATOM 773 N N . ALA A 1 93 ? -14.123 2.971 18.638 1.00 73.25 93 ALA A N 1
ATOM 774 C CA . ALA A 1 93 ? -13.478 1.716 18.275 1.00 73.25 93 ALA A CA 1
ATOM 775 C C . ALA A 1 93 ? -13.222 0.820 19.499 1.00 73.25 93 ALA A C 1
ATOM 777 O O . ALA A 1 93 ? -13.396 -0.393 19.405 1.00 73.25 93 ALA A O 1
ATOM 778 N N . GLU A 1 94 ? -12.859 1.398 20.647 1.00 76.44 94 GLU A N 1
ATOM 779 C CA . GLU A 1 94 ? -12.710 0.654 21.905 1.00 76.44 94 GLU A CA 1
ATOM 780 C C . GLU A 1 94 ? -14.036 0.061 22.392 1.00 76.44 94 GLU A C 1
ATOM 782 O O . GLU A 1 94 ? -14.073 -1.104 22.785 1.00 76.44 94 GLU A O 1
ATOM 787 N N . ILE A 1 95 ? -15.131 0.825 22.317 1.00 79.69 95 ILE A N 1
ATOM 788 C CA . ILE A 1 95 ? -16.472 0.350 22.693 1.00 79.69 95 ILE A CA 1
ATOM 789 C C . ILE A 1 95 ? -16.899 -0.814 21.790 1.00 79.69 95 ILE A C 1
ATOM 791 O O . ILE A 1 95 ? -17.387 -1.835 22.274 1.00 79.69 95 ILE A O 1
ATOM 795 N N . ILE A 1 96 ? -16.677 -0.691 20.478 1.00 73.31 96 ILE A N 1
ATOM 796 C CA . ILE A 1 96 ? -16.992 -1.752 19.512 1.00 73.31 96 ILE A CA 1
ATOM 797 C C . ILE A 1 96 ? -16.143 -3.005 19.772 1.00 73.31 96 ILE A C 1
ATOM 799 O O . ILE A 1 96 ? -16.650 -4.115 19.621 1.00 73.31 96 ILE A O 1
ATOM 803 N N . ASP A 1 97 ? -14.876 -2.867 20.181 1.00 72.94 97 ASP A N 1
ATOM 804 C CA . ASP A 1 97 ? -14.022 -4.031 20.460 1.00 72.94 97 ASP A CA 1
ATOM 805 C C . ASP A 1 97 ? -14.447 -4.797 21.724 1.00 72.94 97 ASP A C 1
ATOM 807 O O . ASP A 1 97 ? -14.240 -6.014 21.784 1.00 72.94 97 ASP A O 1
ATOM 811 N N . GLN A 1 98 ? -15.062 -4.105 22.692 1.00 77.94 98 GLN A N 1
ATOM 812 C CA . GLN A 1 98 ? -15.618 -4.687 23.920 1.00 77.94 98 GLN A CA 1
ATOM 813 C C . GLN A 1 98 ? -17.010 -5.306 23.716 1.00 77.94 98 GLN A C 1
ATOM 815 O O . GLN A 1 98 ? -17.366 -6.261 24.402 1.00 77.94 98 GLN A O 1
ATOM 820 N N . ALA A 1 99 ? -17.801 -4.793 22.771 1.00 78.94 99 ALA A N 1
ATOM 821 C CA . ALA A 1 99 ? -19.142 -5.289 22.483 1.00 78.94 99 ALA A CA 1
ATOM 822 C C . ALA A 1 99 ? -19.119 -6.396 21.413 1.00 78.94 99 ALA A C 1
ATOM 824 O O . ALA A 1 99 ? -19.213 -6.121 20.215 1.00 78.94 99 ALA A O 1
ATOM 825 N N . ASP A 1 100 ? -19.074 -7.666 21.830 1.00 76.56 100 ASP A N 1
ATOM 826 C CA . ASP A 1 100 ? -19.026 -8.828 20.919 1.00 76.56 100 ASP A CA 1
ATOM 827 C C . ASP A 1 100 ? -20.153 -8.849 19.868 1.00 76.56 100 ASP A C 1
ATOM 829 O O . ASP A 1 100 ? -19.939 -9.281 18.729 1.00 76.56 100 ASP A O 1
ATOM 833 N N . LEU A 1 101 ? -21.335 -8.331 20.223 1.00 82.31 101 LEU A N 1
ATOM 834 C CA . LEU A 1 101 ? -22.485 -8.216 19.323 1.00 82.31 101 LEU A CA 1
ATOM 835 C C . LEU A 1 101 ? -22.237 -7.230 18.167 1.00 82.31 101 LEU A C 1
ATOM 837 O O . LEU A 1 101 ? -22.641 -7.496 17.038 1.00 82.31 101 LEU A O 1
ATOM 841 N N . LEU A 1 102 ? -21.555 -6.110 18.429 1.00 75.38 102 LEU A N 1
ATOM 842 C CA . LEU A 1 102 ? -21.264 -5.070 17.432 1.00 75.38 102 LEU A CA 1
ATOM 843 C C . LEU A 1 102 ? -19.955 -5.327 16.679 1.00 75.38 102 LEU A C 1
ATOM 845 O O . LEU A 1 102 ? -19.794 -4.915 15.530 1.00 75.38 102 LEU A O 1
ATOM 849 N N . LYS A 1 103 ? -19.031 -6.060 17.296 1.00 73.50 103 LYS A N 1
ATOM 850 C CA . LYS A 1 103 ? -17.734 -6.411 16.726 1.00 73.50 103 LYS A CA 1
ATOM 851 C C . LYS A 1 103 ? -17.853 -7.186 15.420 1.00 73.50 103 LYS A C 1
ATOM 853 O O . LYS A 1 103 ? -17.243 -6.814 14.423 1.00 73.50 103 LYS A O 1
ATOM 858 N N . ARG A 1 104 ? -18.646 -8.263 15.403 1.00 74.69 104 ARG A N 1
ATOM 859 C CA . ARG A 1 104 ? -18.807 -9.136 14.224 1.00 74.69 104 ARG A CA 1
ATOM 860 C C . ARG A 1 104 ? -19.301 -8.393 12.974 1.00 74.69 104 ARG A C 1
ATOM 862 O O . ARG A 1 104 ? -18.619 -8.495 11.953 1.00 74.69 104 ARG A O 1
ATOM 869 N N . PRO A 1 105 ? -20.420 -7.643 13.014 1.00 79.00 105 PRO A N 1
ATOM 870 C CA . PRO A 1 105 ? -20.879 -6.907 11.841 1.00 79.00 105 PRO A CA 1
ATOM 871 C C . PRO A 1 105 ? -19.881 -5.824 11.421 1.00 79.00 105 PRO A C 1
ATOM 873 O O . PRO A 1 105 ? -19.662 -5.647 10.227 1.00 79.00 105 PRO A O 1
ATOM 876 N N . PHE A 1 106 ? -19.206 -5.161 12.367 1.00 77.69 106 PHE A N 1
ATOM 877 C CA . PHE A 1 106 ? -18.183 -4.171 12.033 1.00 77.69 106 PHE A CA 1
ATOM 878 C C . PHE A 1 106 ? -16.994 -4.785 11.283 1.00 77.69 106 PHE A C 1
ATOM 880 O O . PHE A 1 106 ? -16.600 -4.261 10.242 1.00 77.69 106 PHE A O 1
ATOM 887 N N . CYS A 1 107 ? -16.456 -5.922 11.745 1.00 72.31 107 CYS A N 1
ATOM 888 C CA . CYS A 1 107 ? -15.350 -6.566 11.030 1.00 72.31 107 CYS A CA 1
ATOM 889 C C . CYS A 1 107 ? -15.789 -7.040 9.629 1.00 72.31 107 CYS A C 1
ATOM 891 O O . CYS A 1 107 ? -15.007 -6.959 8.687 1.00 72.31 107 CYS A O 1
ATOM 893 N N . LEU A 1 108 ? -17.036 -7.507 9.465 1.00 78.56 108 LEU A N 1
ATOM 894 C CA . LEU A 1 108 ? -17.576 -7.881 8.151 1.00 78.56 108 LEU A CA 1
ATOM 895 C C . LEU A 1 108 ? -17.704 -6.674 7.218 1.00 78.56 108 LEU A C 1
ATOM 897 O O . LEU A 1 108 ? -17.330 -6.765 6.051 1.00 78.56 108 LEU A O 1
ATOM 901 N N . LEU A 1 109 ? -18.194 -5.543 7.726 1.00 81.12 109 LEU A N 1
ATOM 902 C CA . LEU A 1 109 ? -18.265 -4.298 6.965 1.00 81.12 109 LEU A CA 1
ATOM 903 C C . LEU A 1 109 ? -16.873 -3.825 6.547 1.00 81.12 109 LEU A C 1
ATOM 905 O O . LEU A 1 109 ? -16.687 -3.455 5.389 1.00 81.12 109 LEU A O 1
ATOM 909 N N . GLU A 1 110 ? -15.891 -3.871 7.450 1.00 79.38 110 GLU A N 1
ATOM 910 C CA . GLU A 1 110 ? -14.496 -3.551 7.138 1.00 79.38 110 GLU A CA 1
ATOM 911 C C . GLU A 1 110 ? -13.970 -4.450 6.013 1.00 79.38 110 GLU A C 1
ATOM 913 O O . GLU A 1 110 ? -13.421 -3.961 5.025 1.00 79.38 110 GLU A O 1
ATOM 918 N N . ASP A 1 111 ? -14.161 -5.758 6.156 1.00 77.81 111 ASP A N 1
ATOM 919 C CA . ASP A 1 111 ? -13.727 -6.768 5.203 1.00 77.81 111 ASP A CA 1
ATOM 920 C C . ASP A 1 111 ? -14.331 -6.543 3.815 1.00 77.81 111 ASP A C 1
ATOM 922 O O . ASP A 1 111 ? -13.601 -6.489 2.827 1.00 77.81 111 ASP A O 1
ATOM 926 N N . VAL A 1 112 ? -15.657 -6.397 3.740 1.00 84.88 112 VAL A N 1
ATOM 927 C CA . VAL A 1 112 ? -16.388 -6.173 2.487 1.00 84.88 112 VAL A CA 1
ATOM 928 C C . VAL A 1 112 ? -15.948 -4.860 1.852 1.00 84.88 112 VAL A C 1
ATOM 930 O O . VAL A 1 112 ? -15.584 -4.842 0.677 1.00 84.88 112 VAL A O 1
ATOM 933 N N . SER A 1 113 ? -15.888 -3.781 2.635 1.00 78.81 113 SER A N 1
ATOM 934 C CA . SER A 1 113 ? -15.461 -2.467 2.146 1.00 78.81 113 SER A CA 1
ATOM 935 C C . SER A 1 113 ? -14.038 -2.517 1.589 1.00 78.81 113 SER A C 1
ATOM 937 O O . SER A 1 113 ? -13.772 -1.993 0.510 1.00 78.81 113 SER A O 1
ATOM 939 N N . LYS A 1 114 ? -13.108 -3.186 2.283 1.00 79.31 114 LYS A N 1
ATOM 940 C CA . LYS A 1 114 ? -11.712 -3.293 1.839 1.00 79.31 114 LYS A CA 1
ATOM 941 C C . LYS A 1 114 ? -11.538 -4.221 0.642 1.00 79.31 114 LYS A C 1
ATOM 943 O O . LYS A 1 114 ? -10.686 -3.950 -0.204 1.00 79.31 114 LYS A O 1
ATOM 948 N N . SER A 1 115 ? -12.295 -5.311 0.569 1.00 85.62 115 SER A N 1
ATOM 949 C CA . SER A 1 115 ? -12.275 -6.198 -0.593 1.00 85.62 115 SER A CA 1
ATOM 950 C C . SER A 1 115 ? -12.820 -5.491 -1.833 1.00 85.62 115 SER A C 1
ATOM 952 O O . SER A 1 115 ? -12.177 -5.570 -2.872 1.00 85.62 115 SER A O 1
ATOM 954 N N . LEU A 1 116 ? -13.912 -4.729 -1.715 1.00 87.69 116 LEU A N 1
ATOM 955 C CA . LEU A 1 116 ? -14.497 -3.981 -2.834 1.00 87.69 116 LEU A CA 1
ATOM 956 C C . LEU A 1 116 ? -13.628 -2.805 -3.301 1.00 87.69 116 LEU A C 1
ATOM 958 O O . LEU A 1 116 ? -13.483 -2.590 -4.499 1.00 87.69 116 LEU A O 1
ATOM 962 N N . LEU A 1 117 ? -13.052 -2.032 -2.374 1.00 83.94 117 LEU A N 1
ATOM 963 C CA . LEU A 1 117 ? -12.318 -0.810 -2.726 1.00 83.94 117 LEU A CA 1
ATOM 964 C C . LEU A 1 117 ? -10.850 -1.054 -3.109 1.00 83.94 117 LEU A C 1
ATOM 966 O O . LEU A 1 117 ? -10.280 -0.265 -3.862 1.00 83.94 117 LEU A O 1
ATOM 970 N N . PHE A 1 118 ? -10.214 -2.104 -2.575 1.00 86.38 118 PHE A N 1
ATOM 971 C CA . PHE A 1 118 ? -8.759 -2.302 -2.688 1.00 86.38 118 PHE A CA 1
ATOM 972 C C . PHE A 1 118 ? -8.333 -3.714 -3.102 1.00 86.38 118 PHE A C 1
ATOM 974 O O . PHE A 1 118 ? -7.140 -4.029 -3.021 1.00 86.38 118 PHE A O 1
ATOM 981 N N . ASP A 1 119 ? -9.274 -4.581 -3.486 1.00 89.56 119 ASP A N 1
ATOM 982 C CA . ASP A 1 119 ? -9.030 -6.008 -3.730 1.00 89.56 119 ASP A CA 1
ATOM 983 C C . ASP A 1 119 ? -8.345 -6.694 -2.531 1.00 89.56 119 ASP A C 1
ATOM 985 O O . ASP A 1 119 ? -7.422 -7.496 -2.687 1.00 89.56 119 ASP A O 1
ATOM 989 N N . CYS A 1 120 ? -8.716 -6.329 -1.300 1.00 86.81 120 CYS A N 1
ATOM 990 C CA . CYS A 1 120 ? -8.058 -6.823 -0.090 1.00 86.81 120 CYS A CA 1
ATOM 991 C C . CYS A 1 120 ? -8.18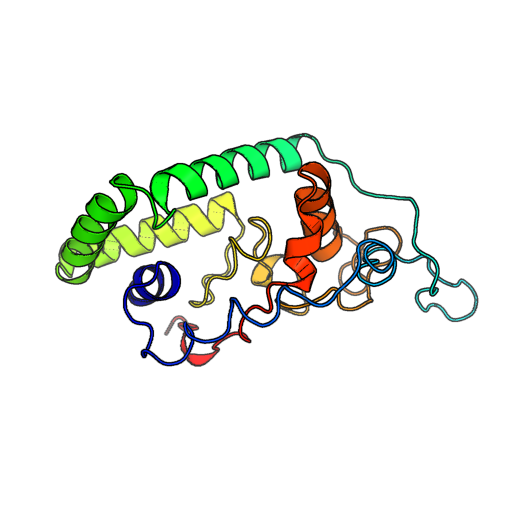5 -8.350 0.080 1.00 86.81 120 CYS A C 1
ATOM 993 O O . CYS A 1 120 ? -9.284 -8.900 0.018 1.00 86.81 120 CYS A O 1
ATOM 995 N N . GLN A 1 121 ? -7.064 -9.011 0.400 1.00 86.62 121 GLN A N 1
ATOM 996 C CA . GLN A 1 121 ? -6.960 -10.461 0.661 1.00 86.62 121 GLN A CA 1
ATOM 997 C C . GLN A 1 121 ? -7.056 -10.838 2.149 1.00 86.62 121 GLN A C 1
ATOM 999 O O . GLN A 1 121 ? -6.635 -11.924 2.540 1.00 86.62 121 GLN A O 1
ATOM 1004 N N . LYS A 1 122 ? -7.532 -9.923 3.005 1.00 83.50 122 LYS A N 1
ATOM 1005 C CA . LYS A 1 122 ? -7.773 -10.170 4.441 1.00 83.50 122 LYS A CA 1
ATOM 1006 C C . LYS A 1 122 ? -6.587 -10.828 5.164 1.00 83.50 122 LYS A C 1
ATOM 1008 O O . LYS A 1 122 ? -6.735 -11.727 5.984 1.00 83.50 122 LYS A O 1
ATOM 1013 N N . CYS A 1 123 ? -5.373 -10.359 4.871 1.00 82.06 123 CYS A N 1
ATOM 1014 C CA . CYS A 1 123 ? -4.139 -10.937 5.412 1.00 82.06 123 CYS A CA 1
ATOM 1015 C C . CYS A 1 123 ? -3.966 -10.784 6.934 1.00 82.06 123 CYS A C 1
ATOM 1017 O O . CYS A 1 123 ? -3.033 -11.369 7.478 1.00 82.06 123 CYS A O 1
ATOM 1019 N N . GLY A 1 124 ? -4.809 -9.977 7.589 1.00 78.00 124 GLY A N 1
ATOM 1020 C CA . GLY A 1 124 ? -4.745 -9.671 9.021 1.00 78.00 124 GLY A CA 1
ATOM 1021 C C . GLY A 1 124 ? -3.696 -8.628 9.412 1.00 78.00 124 GLY A C 1
ATOM 1022 O O . GLY A 1 124 ? -3.713 -8.148 10.540 1.00 78.00 124 GLY A O 1
ATOM 1023 N N . ASP A 1 125 ? -2.826 -8.225 8.484 1.00 79.25 125 ASP A N 1
ATOM 1024 C CA . ASP A 1 125 ? -1.718 -7.303 8.736 1.00 79.25 125 ASP A CA 1
ATOM 1025 C C . ASP A 1 125 ? -1.615 -6.243 7.625 1.00 79.25 125 ASP A C 1
ATOM 1027 O O . ASP A 1 125 ? -0.836 -6.359 6.680 1.00 79.25 125 ASP A O 1
ATOM 1031 N N . CYS A 1 126 ? -2.484 -5.236 7.691 1.00 82.69 126 CYS A N 1
ATOM 1032 C CA . CYS A 1 126 ? -2.777 -4.326 6.582 1.00 82.69 126 CYS A CA 1
ATOM 1033 C C . CYS A 1 126 ? -1.708 -3.237 6.358 1.00 82.69 126 CYS A C 1
ATOM 1035 O O . CYS A 1 126 ? -1.596 -2.325 7.168 1.00 82.69 126 CYS A O 1
ATOM 1037 N N . ALA A 1 127 ? -1.024 -3.256 5.207 1.00 84.44 127 ALA A N 1
ATOM 1038 C CA . ALA A 1 127 ? -0.023 -2.257 4.782 1.00 84.44 127 ALA A CA 1
ATOM 1039 C C . ALA A 1 127 ? -0.540 -1.270 3.711 1.00 84.44 127 ALA A C 1
ATOM 1041 O O . ALA A 1 127 ? 0.198 -0.815 2.845 1.00 84.44 127 ALA A O 1
ATOM 1042 N N . LEU A 1 128 ? -1.847 -1.004 3.706 1.00 84.50 128 LEU A N 1
ATOM 1043 C CA . LEU A 1 128 ? -2.510 -0.299 2.610 1.00 84.50 128 LEU A CA 1
ATOM 1044 C C . LEU A 1 128 ? -2.081 1.174 2.493 1.00 84.50 128 LEU A C 1
ATOM 1046 O O . LEU A 1 128 ? -1.873 1.653 1.384 1.00 84.50 128 LEU A O 1
ATOM 1050 N N . VAL A 1 129 ? -1.931 1.871 3.624 1.00 83.75 129 VAL A N 1
ATOM 1051 C CA . VAL A 1 129 ? -1.502 3.283 3.672 1.00 83.75 129 VAL A CA 1
ATOM 1052 C C . VAL A 1 129 ? -0.068 3.419 3.166 1.00 83.75 129 VAL A C 1
ATOM 1054 O O . VAL A 1 129 ? 0.196 4.238 2.289 1.00 83.75 129 VAL A O 1
ATOM 1057 N N . ASP A 1 130 ? 0.816 2.543 3.651 1.00 83.00 130 ASP A N 1
ATOM 1058 C CA . ASP A 1 130 ? 2.231 2.485 3.271 1.00 83.00 130 ASP A CA 1
ATOM 1059 C C . ASP A 1 130 ? 2.403 2.256 1.754 1.00 83.00 130 ASP A C 1
ATOM 1061 O O . ASP A 1 130 ? 3.299 2.798 1.116 1.00 83.00 130 ASP A O 1
ATOM 1065 N N . MET A 1 131 ? 1.482 1.494 1.153 1.00 85.50 131 MET A N 1
ATOM 1066 C CA . MET A 1 131 ? 1.500 1.096 -0.258 1.00 85.50 131 MET A CA 1
ATOM 1067 C C . MET A 1 131 ? 0.568 1.950 -1.133 1.00 85.50 131 MET A C 1
ATOM 1069 O O . MET A 1 131 ? -0.015 1.454 -2.099 1.00 85.50 131 MET A O 1
ATOM 1073 N N . ALA A 1 132 ? 0.384 3.231 -0.793 1.00 88.44 132 ALA A N 1
ATOM 1074 C CA . ALA A 1 132 ? -0.418 4.194 -1.558 1.00 88.44 132 ALA A CA 1
ATOM 1075 C C . ALA A 1 132 ? -1.834 3.692 -1.914 1.00 88.44 132 ALA A C 1
ATOM 1077 O O . ALA A 1 132 ? -2.331 3.889 -3.028 1.00 88.44 132 ALA A O 1
ATOM 1078 N N . TYR A 1 133 ? -2.484 3.015 -0.970 1.00 88.62 133 TYR A N 1
ATOM 1079 C CA . TYR A 1 133 ? -3.800 2.392 -1.107 1.00 88.62 133 TYR A CA 1
ATOM 1080 C C . TYR A 1 133 ? -3.895 1.316 -2.192 1.00 88.62 133 TYR A C 1
ATOM 1082 O O . TYR A 1 133 ? -4.917 1.175 -2.867 1.00 88.62 133 TYR A O 1
ATOM 1090 N N . LEU A 1 134 ? -2.819 0.551 -2.370 1.00 89.19 134 LEU A N 1
ATOM 1091 C CA . LEU A 1 134 ? -2.795 -0.687 -3.144 1.00 89.19 134 LEU A CA 1
ATOM 1092 C C . LEU A 1 134 ? -2.474 -1.851 -2.217 1.00 89.19 134 LEU A C 1
ATOM 1094 O O . LEU A 1 134 ? -1.521 -1.801 -1.446 1.00 89.19 134 LEU A O 1
ATOM 1098 N N . CYS A 1 135 ? -3.264 -2.920 -2.287 1.00 90.00 135 CYS A N 1
ATOM 1099 C CA . CYS A 1 135 ? -2.992 -4.109 -1.496 1.00 90.00 135 CYS A CA 1
ATOM 1100 C C . CYS A 1 135 ? -1.827 -4.896 -2.136 1.00 90.00 135 CYS A C 1
ATOM 1102 O O . CYS A 1 135 ? -1.993 -5.428 -3.239 1.00 90.00 135 CYS A O 1
ATOM 1104 N N . PRO A 1 136 ? -0.653 -5.013 -1.477 1.00 88.25 136 PRO A N 1
ATOM 1105 C CA . PRO A 1 136 ? 0.469 -5.776 -2.028 1.00 88.25 136 PRO A CA 1
ATOM 1106 C C . PRO A 1 136 ? 0.141 -7.267 -2.133 1.00 88.25 136 PRO A C 1
ATOM 1108 O O . PRO A 1 136 ? 0.700 -7.960 -2.976 1.00 88.25 136 PRO A O 1
ATOM 1111 N N . GLU A 1 137 ? -0.803 -7.740 -1.316 1.00 88.94 137 GLU A N 1
ATOM 1112 C CA . GLU A 1 137 ? -1.187 -9.146 -1.246 1.00 88.94 137 GLU A CA 1
ATOM 1113 C C . GLU A 1 137 ? -2.031 -9.605 -2.440 1.00 88.94 137 GLU A C 1
ATOM 1115 O O . GLU A 1 137 ? -1.895 -10.736 -2.884 1.00 88.94 137 GLU A O 1
ATOM 1120 N N . SER A 1 138 ? -2.906 -8.757 -2.986 1.00 91.00 138 SER A N 1
ATOM 1121 C CA . SER A 1 138 ? -3.673 -9.108 -4.195 1.00 91.00 138 SER A CA 1
ATOM 1122 C C . SER A 1 138 ? -2.938 -8.766 -5.482 1.00 91.00 138 SER A C 1
ATOM 1124 O O . SER A 1 138 ? -3.034 -9.480 -6.488 1.00 91.00 138 SER A O 1
ATOM 1126 N N . GLN A 1 139 ? -2.223 -7.643 -5.476 1.00 91.00 139 GLN A N 1
ATOM 1127 C CA . GLN A 1 139 ? -1.698 -7.062 -6.705 1.00 91.00 139 GLN A CA 1
ATOM 1128 C C . GLN A 1 139 ? -0.303 -7.596 -7.053 1.00 91.00 139 GLN A C 1
ATOM 1130 O O . GLN A 1 139 ? 0.017 -7.700 -8.240 1.00 91.00 139 GLN A O 1
ATOM 1135 N N . CYS A 1 140 ? 0.510 -7.987 -6.062 1.00 90.62 140 CYS A N 1
ATOM 1136 C CA . CYS A 1 140 ? 1.837 -8.556 -6.288 1.00 90.62 140 CYS A CA 1
ATOM 1137 C C . CYS A 1 140 ? 1.813 -10.087 -6.163 1.00 90.62 140 CYS A C 1
ATOM 1139 O O . CYS A 1 140 ? 1.526 -10.587 -5.079 1.00 90.62 140 CYS A O 1
ATOM 1141 N N . PRO A 1 141 ? 2.218 -10.849 -7.195 1.00 90.50 141 PRO A N 1
ATOM 1142 C CA . PRO A 1 141 ? 2.348 -12.306 -7.081 1.00 90.50 141 PRO A CA 1
ATOM 1143 C C . PRO A 1 141 ? 3.449 -12.733 -6.095 1.00 90.50 141 PRO A C 1
ATOM 1145 O O . PRO A 1 141 ? 3.498 -13.888 -5.691 1.00 90.50 141 PRO A O 1
ATOM 1148 N N . LYS A 1 142 ? 4.331 -11.801 -5.711 1.00 88.62 142 LYS A N 1
ATOM 1149 C CA . LYS A 1 142 ? 5.410 -12.018 -4.741 1.00 88.62 142 LYS A CA 1
ATOM 1150 C C . LYS A 1 142 ? 5.062 -11.540 -3.326 1.00 88.62 142 LYS A C 1
ATOM 1152 O O . LYS A 1 142 ? 5.893 -11.671 -2.437 1.00 88.62 142 LYS A O 1
ATOM 1157 N N . PHE A 1 143 ? 3.883 -10.939 -3.121 1.00 88.00 143 PHE A N 1
ATOM 1158 C CA . PHE A 1 143 ? 3.416 -10.461 -1.809 1.00 88.00 143 PHE A CA 1
ATOM 1159 C C . PHE A 1 143 ? 4.381 -9.485 -1.094 1.00 88.00 143 PHE A C 1
ATOM 1161 O O . PHE A 1 143 ? 4.436 -9.410 0.134 1.00 88.00 143 PHE A O 1
ATOM 1168 N N . LEU A 1 144 ? 5.173 -8.731 -1.864 1.00 85.31 144 LEU A N 1
ATOM 1169 C CA . LEU A 1 144 ? 6.239 -7.877 -1.334 1.00 85.31 144 LEU A CA 1
ATOM 1170 C C . LEU A 1 144 ? 5.701 -6.546 -0.808 1.00 85.31 144 LEU A C 1
ATOM 1172 O O . LEU A 1 144 ? 4.981 -5.840 -1.516 1.00 85.31 144 LEU A O 1
ATOM 1176 N N . ARG A 1 145 ? 6.114 -6.194 0.414 1.00 83.06 145 ARG A N 1
ATOM 1177 C CA . ARG A 1 145 ? 5.782 -4.922 1.083 1.00 83.06 145 ARG A CA 1
ATOM 1178 C C . ARG A 1 145 ? 6.880 -3.873 1.001 1.00 83.06 145 ARG A C 1
ATOM 1180 O O . ARG A 1 145 ? 6.571 -2.696 1.066 1.00 83.06 145 ARG A O 1
ATOM 1187 N N . ASN A 1 146 ? 8.129 -4.303 0.836 1.00 80.38 146 ASN A N 1
ATOM 1188 C CA . ASN A 1 146 ? 9.289 -3.422 0.790 1.00 80.38 146 ASN A CA 1
ATOM 1189 C C . ASN A 1 146 ? 10.005 -3.586 -0.546 1.00 80.38 146 ASN A C 1
ATOM 1191 O O . ASN A 1 146 ? 10.401 -4.698 -0.894 1.00 80.38 146 ASN A O 1
ATOM 1195 N N . GLY A 1 147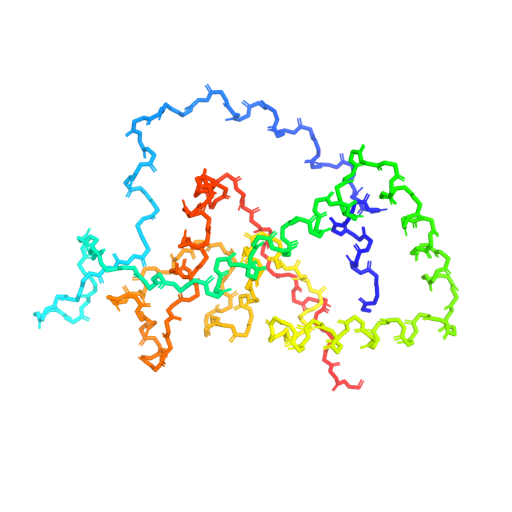 ? 10.175 -2.468 -1.249 1.00 74.69 147 GLY A N 1
ATOM 1196 C CA . GLY A 1 147 ? 10.945 -2.352 -2.480 1.00 74.69 147 GLY A CA 1
ATOM 1197 C C . GLY A 1 147 ? 10.348 -3.038 -3.710 1.00 74.69 147 GLY A C 1
ATOM 1198 O O . GLY A 1 147 ? 9.761 -4.122 -3.667 1.00 74.69 147 GLY A O 1
ATOM 1199 N N . ALA A 1 148 ? 10.578 -2.418 -4.865 1.00 80.81 148 ALA A N 1
ATOM 1200 C CA . ALA A 1 148 ? 10.390 -3.099 -6.132 1.00 80.81 148 ALA A CA 1
ATOM 1201 C C . ALA A 1 148 ? 11.347 -4.294 -6.229 1.00 80.81 148 ALA A C 1
ATOM 1203 O O . ALA A 1 148 ? 12.532 -4.184 -5.937 1.00 80.81 148 ALA A O 1
ATOM 1204 N N . CYS A 1 149 ? 10.849 -5.432 -6.707 1.00 84.06 149 CYS A N 1
ATOM 1205 C CA . CYS A 1 149 ? 11.658 -6.646 -6.858 1.00 84.06 149 CYS A CA 1
ATOM 1206 C C . CYS A 1 149 ? 12.623 -6.637 -8.055 1.00 84.06 149 CYS A C 1
ATOM 1208 O O . CYS A 1 149 ? 13.147 -7.690 -8.399 1.00 84.06 149 CYS A O 1
ATOM 1210 N N . GLY A 1 150 ? 12.761 -5.511 -8.764 1.00 81.69 150 GLY A N 1
ATOM 1211 C CA . GLY A 1 150 ? 13.513 -5.416 -10.024 1.00 81.69 150 GLY A CA 1
ATOM 1212 C C . GLY A 1 150 ? 12.873 -6.128 -11.225 1.00 81.69 150 GLY A C 1
ATOM 1213 O O . GLY A 1 150 ? 13.299 -5.917 -12.352 1.00 81.69 150 GLY A O 1
ATOM 1214 N N . GLY A 1 151 ? 11.826 -6.928 -11.014 1.00 84.88 151 GLY A N 1
ATOM 1215 C CA . GLY A 1 151 ? 11.161 -7.748 -12.031 1.00 84.88 151 GLY A CA 1
ATOM 1216 C C . GLY A 1 151 ? 10.074 -7.041 -12.844 1.00 84.88 151 GLY A C 1
ATOM 1217 O O . GLY A 1 151 ? 9.051 -7.644 -13.164 1.00 84.88 151 GLY A O 1
ATOM 1218 N N . SER A 1 152 ? 10.210 -5.744 -13.099 1.00 85.25 152 SER A N 1
ATOM 1219 C CA . SER A 1 152 ? 9.246 -4.965 -13.886 1.00 85.25 152 SER A CA 1
ATOM 1220 C C . SER A 1 152 ? 9.828 -4.585 -15.237 1.00 85.25 152 SER A C 1
ATOM 1222 O O . SER A 1 152 ? 10.856 -3.918 -15.316 1.00 85.25 152 SER A O 1
ATOM 1224 N N . GLU A 1 153 ? 9.118 -4.951 -16.299 1.00 85.25 153 GLU A N 1
ATOM 1225 C CA . GLU A 1 153 ? 9.507 -4.702 -17.683 1.00 85.25 153 GLU A CA 1
ATOM 1226 C C . GLU A 1 153 ? 8.551 -3.689 -18.306 1.00 85.25 153 GLU A C 1
ATOM 1228 O O . GLU A 1 153 ? 7.358 -3.965 -18.439 1.00 85.25 153 GLU A O 1
ATOM 1233 N N . LYS A 1 154 ? 9.057 -2.524 -18.731 1.00 80.31 154 LYS A N 1
ATOM 1234 C CA . LYS A 1 154 ? 8.263 -1.499 -19.436 1.00 80.31 154 LYS A CA 1
ATOM 1235 C C . LYS A 1 154 ? 6.895 -1.253 -18.773 1.00 80.31 154 LYS A C 1
ATOM 1237 O O . LYS A 1 154 ? 5.908 -1.091 -19.488 1.00 80.31 154 LYS A O 1
ATOM 1242 N N . THR A 1 155 ? 6.838 -1.222 -17.433 1.00 84.50 155 THR A N 1
ATOM 1243 C CA . THR A 1 155 ? 5.642 -1.056 -16.561 1.00 84.50 155 THR A CA 1
ATOM 1244 C C . THR A 1 155 ? 4.859 -2.321 -16.174 1.00 84.50 155 THR A C 1
ATOM 1246 O O . THR A 1 155 ? 4.057 -2.283 -15.237 1.00 84.50 155 THR A O 1
ATOM 1249 N N . TRP A 1 156 ? 5.135 -3.462 -16.802 1.00 88.12 156 TRP A N 1
ATOM 1250 C CA . TRP A 1 156 ? 4.463 -4.746 -16.568 1.00 88.12 156 TRP A CA 1
ATOM 1251 C C . TRP A 1 156 ? 5.217 -5.620 -15.566 1.00 88.12 156 TRP A C 1
ATOM 1253 O O . TRP A 1 156 ? 6.421 -5.463 -15.370 1.00 88.12 156 TRP A O 1
ATOM 1263 N N . CYS A 1 157 ? 4.513 -6.534 -14.898 1.00 89.62 157 CYS A N 1
ATOM 1264 C CA . CYS A 1 157 ? 5.141 -7.512 -14.009 1.00 89.62 157 CYS A CA 1
ATOM 1265 C C . CYS A 1 157 ? 5.761 -8.667 -14.814 1.00 89.62 157 CYS A C 1
ATOM 1267 O O . CYS A 1 157 ? 5.124 -9.188 -15.725 1.00 89.62 157 CYS A O 1
ATOM 1269 N N . GLU A 1 158 ? 6.960 -9.130 -14.440 1.00 89.38 158 GLU A N 1
ATOM 1270 C CA . GLU A 1 158 ? 7.601 -10.289 -15.089 1.00 89.38 158 GLU A CA 1
ATOM 1271 C C . GLU A 1 158 ? 6.792 -11.586 -14.934 1.00 89.38 158 GLU A C 1
ATOM 1273 O O . GLU A 1 158 ? 6.751 -12.402 -15.853 1.00 89.38 158 GLU A O 1
ATOM 1278 N N . VAL A 1 159 ? 6.138 -11.766 -13.778 1.00 91.00 159 VAL A N 1
ATOM 1279 C CA . VAL A 1 159 ? 5.386 -12.984 -13.444 1.00 91.00 159 VAL A CA 1
ATOM 1280 C C . VAL A 1 159 ? 3.991 -12.936 -14.065 1.00 91.00 159 VAL A C 1
ATOM 1282 O O . VAL A 1 159 ? 3.523 -13.923 -14.621 1.00 91.00 159 VAL A O 1
ATOM 1285 N N . ARG A 1 160 ? 3.323 -11.779 -13.984 1.00 89.38 160 ARG A N 1
ATOM 1286 C CA . ARG A 1 160 ? 1.989 -11.539 -14.555 1.00 89.38 160 ARG A CA 1
ATOM 1287 C C . ARG A 1 160 ? 2.067 -10.477 -15.645 1.00 89.38 160 ARG A C 1
ATOM 1289 O O . ARG A 1 160 ? 1.840 -9.297 -15.384 1.00 89.38 160 ARG A O 1
ATOM 1296 N N . LYS A 1 161 ? 2.409 -10.912 -16.859 1.00 87.62 161 LYS A N 1
ATOM 1297 C CA . LYS A 1 161 ? 2.596 -10.037 -18.032 1.00 87.62 161 LYS A CA 1
ATOM 1298 C C . LYS A 1 161 ? 1.306 -9.356 -18.503 1.00 87.62 161 LYS A C 1
ATOM 1300 O O . LYS A 1 161 ? 1.368 -8.398 -19.259 1.00 87.62 161 LYS A O 1
ATOM 1305 N N . ASP A 1 162 ? 0.154 -9.832 -18.040 1.00 88.19 162 ASP A N 1
ATOM 1306 C CA . ASP A 1 162 ? -1.178 -9.282 -18.290 1.00 88.19 162 ASP A CA 1
ATOM 1307 C C . ASP A 1 162 ? -1.533 -8.100 -17.371 1.00 88.19 162 ASP A C 1
ATOM 1309 O O . ASP A 1 162 ? -2.573 -7.469 -17.568 1.00 88.19 162 ASP A O 1
ATOM 1313 N N . LYS A 1 163 ? -0.707 -7.783 -16.357 1.00 87.69 163 LYS A N 1
ATOM 1314 C CA . LYS A 1 163 ? -0.995 -6.714 -15.385 1.00 87.69 163 LYS A CA 1
ATOM 1315 C C . LYS A 1 163 ? 0.189 -5.768 -15.154 1.00 87.69 163 LYS A C 1
ATOM 1317 O O . LYS A 1 163 ? 1.339 -6.212 -15.065 1.00 87.69 163 LYS A O 1
ATOM 1322 N N . PRO A 1 164 ? -0.074 -4.458 -14.980 1.00 89.25 164 PRO A N 1
ATOM 1323 C CA . PRO A 1 164 ? 0.959 -3.512 -14.581 1.00 89.25 164 PRO A CA 1
ATOM 1324 C C . PRO A 1 164 ? 1.512 -3.880 -13.202 1.00 89.25 164 PRO A C 1
ATOM 1326 O O . PRO A 1 164 ? 0.773 -4.289 -12.301 1.00 89.25 164 PRO A O 1
ATOM 1329 N N . CYS A 1 165 ? 2.820 -3.716 -13.021 1.00 90.06 165 CYS A N 1
ATOM 1330 C CA . CYS A 1 165 ? 3.479 -4.003 -11.753 1.00 90.06 165 CYS A CA 1
ATOM 1331 C C . CYS A 1 165 ? 2.948 -3.072 -10.649 1.00 90.06 165 CYS A C 1
ATOM 1333 O O . CYS A 1 165 ? 2.874 -1.854 -10.822 1.00 90.06 165 CYS A O 1
ATOM 1335 N N . VAL A 1 166 ? 2.595 -3.630 -9.484 1.00 90.81 166 VAL A N 1
ATOM 1336 C CA . VAL A 1 166 ? 2.037 -2.838 -8.374 1.00 90.81 166 VAL A CA 1
ATOM 1337 C C . VAL A 1 166 ? 2.995 -1.741 -7.915 1.00 90.81 166 VAL A C 1
ATOM 1339 O O . VAL A 1 166 ? 2.555 -0.628 -7.657 1.00 90.81 166 VAL A O 1
ATOM 1342 N N . TRP A 1 167 ? 4.301 -2.014 -7.886 1.00 88.25 167 TRP A N 1
ATOM 1343 C CA . TRP A 1 167 ? 5.308 -1.042 -7.460 1.00 88.25 167 TRP A CA 1
ATOM 1344 C C . TRP A 1 167 ? 5.389 0.155 -8.402 1.00 88.25 167 TRP A C 1
ATOM 1346 O O . TRP A 1 167 ? 5.582 1.278 -7.948 1.00 88.25 167 TRP A O 1
ATOM 1356 N N . VAL A 1 168 ? 5.164 -0.070 -9.698 1.00 87.31 168 VAL A N 1
ATOM 1357 C CA . VAL A 1 168 ? 5.074 1.003 -10.693 1.00 87.31 168 VAL A CA 1
ATOM 1358 C C . VAL A 1 168 ? 3.871 1.885 -10.387 1.00 87.31 168 VAL A C 1
ATOM 1360 O O . VAL A 1 168 ? 4.010 3.099 -10.295 1.00 87.31 168 VAL A O 1
ATOM 1363 N N . LYS A 1 169 ? 2.711 1.272 -10.116 1.00 88.62 169 LYS A N 1
ATOM 1364 C CA . LYS A 1 169 ? 1.489 1.999 -9.742 1.00 88.62 169 LYS A CA 1
ATOM 1365 C C . LYS A 1 169 ? 1.656 2.797 -8.446 1.00 88.62 169 LYS A C 1
ATOM 1367 O O . LYS A 1 169 ? 1.152 3.912 -8.360 1.00 88.62 169 LYS A O 1
ATOM 1372 N N . ILE A 1 170 ? 2.320 2.228 -7.438 1.00 88.38 170 ILE A N 1
ATOM 1373 C CA . ILE A 1 170 ? 2.589 2.900 -6.159 1.00 88.38 170 ILE A CA 1
ATOM 1374 C C . ILE A 1 170 ? 3.480 4.118 -6.394 1.00 88.38 170 ILE A C 1
ATOM 1376 O O . ILE A 1 170 ? 3.137 5.216 -5.963 1.00 88.38 170 ILE A O 1
ATOM 1380 N N . TYR A 1 171 ? 4.586 3.938 -7.116 1.00 86.31 171 TYR A N 1
ATOM 1381 C CA . TYR A 1 171 ? 5.495 5.032 -7.435 1.00 86.31 171 TYR A CA 1
ATOM 1382 C C . TYR A 1 171 ? 4.816 6.124 -8.255 1.00 86.31 171 TYR A C 1
ATOM 1384 O O . TYR A 1 171 ? 4.964 7.290 -7.919 1.00 86.31 171 TYR A O 1
ATOM 1392 N N . ASP A 1 172 ? 4.010 5.779 -9.261 1.00 84.81 172 ASP A N 1
ATOM 1393 C CA . ASP A 1 172 ? 3.263 6.772 -10.037 1.00 84.81 172 ASP A CA 1
ATOM 1394 C C . ASP A 1 172 ? 2.272 7.564 -9.169 1.00 84.81 172 ASP A C 1
ATOM 1396 O O . ASP A 1 172 ? 2.181 8.788 -9.300 1.00 84.81 172 ASP A O 1
ATOM 1400 N N . ARG A 1 173 ? 1.569 6.895 -8.239 1.00 88.56 173 ARG A N 1
ATOM 1401 C CA . ARG A 1 173 ? 0.692 7.565 -7.263 1.00 88.56 173 ARG A CA 1
ATOM 1402 C C . ARG A 1 173 ? 1.487 8.530 -6.387 1.00 88.56 173 ARG A C 1
ATOM 1404 O O . ARG A 1 173 ? 1.123 9.695 -6.307 1.00 88.56 173 ARG A O 1
ATOM 1411 N N . LEU A 1 174 ? 2.588 8.092 -5.787 1.00 85.69 174 LEU A N 1
ATOM 1412 C CA . LEU A 1 174 ? 3.385 8.935 -4.888 1.00 85.69 174 LEU A CA 1
ATOM 1413 C C . LEU A 1 174 ? 4.085 10.084 -5.621 1.00 85.69 174 LEU A C 1
ATOM 1415 O O . LEU A 1 174 ? 4.017 11.229 -5.177 1.00 85.69 174 LEU A O 1
ATOM 1419 N N . LYS A 1 175 ? 4.670 9.816 -6.792 1.00 84.44 175 LYS A N 1
ATOM 1420 C CA . LYS A 1 175 ? 5.322 10.823 -7.639 1.00 84.44 175 LYS A CA 1
ATOM 1421 C C . LYS A 1 175 ? 4.363 11.934 -8.050 1.00 84.44 175 LYS A C 1
ATOM 1423 O O . LYS A 1 175 ? 4.754 13.096 -8.106 1.00 84.44 175 LYS A O 1
ATOM 1428 N N . SER A 1 176 ? 3.094 11.606 -8.300 1.00 83.06 176 SER A N 1
ATOM 1429 C CA . SER A 1 176 ? 2.082 12.618 -8.631 1.00 83.06 176 SER A CA 1
ATOM 1430 C C . SER A 1 176 ? 1.816 13.626 -7.500 1.00 83.06 176 SER A C 1
ATOM 1432 O O . SER A 1 176 ? 1.323 14.718 -7.770 1.00 83.06 176 SER A O 1
ATOM 1434 N N . TYR A 1 177 ? 2.213 13.301 -6.263 1.00 82.94 177 TYR A N 1
ATOM 1435 C CA . TYR A 1 177 ? 2.146 14.177 -5.088 1.00 82.94 177 TYR A CA 1
ATOM 1436 C C . TYR A 1 177 ? 3.522 14.605 -4.569 1.00 82.94 177 TYR A C 1
ATOM 1438 O O . TYR A 1 177 ? 3.582 15.280 -3.545 1.00 82.94 177 TYR A O 1
ATOM 1446 N N . LYS A 1 178 ? 4.609 14.274 -5.282 1.00 84.75 178 LYS A N 1
ATOM 1447 C CA . LYS A 1 178 ? 6.001 14.518 -4.861 1.00 84.75 178 LYS A CA 1
ATOM 1448 C C . LYS A 1 178 ? 6.363 13.825 -3.536 1.00 84.75 178 LYS A C 1
ATOM 1450 O O . LYS A 1 178 ? 7.073 14.387 -2.707 1.00 84.75 178 LYS A O 1
ATOM 1455 N N . GLU A 1 179 ? 5.826 12.625 -3.324 1.00 83.69 179 GLU A N 1
ATOM 1456 C CA . GLU A 1 179 ? 5.984 11.822 -2.102 1.00 83.69 179 GLU A CA 1
ATOM 1457 C C . GLU A 1 179 ? 6.746 10.512 -2.335 1.00 83.69 179 GLU A C 1
ATOM 1459 O O . GLU A 1 179 ? 6.660 9.568 -1.552 1.00 83.69 179 GLU A O 1
ATOM 1464 N N . GLU A 1 180 ? 7.501 10.415 -3.426 1.00 79.38 180 GLU A N 1
ATOM 1465 C CA . GLU A 1 180 ? 8.321 9.246 -3.743 1.00 79.38 180 GLU A CA 1
ATOM 1466 C C . GLU A 1 180 ? 9.382 8.932 -2.674 1.00 79.38 180 GLU A C 1
ATOM 1468 O O . GLU A 1 180 ? 9.809 7.782 -2.559 1.00 79.38 180 GLU A O 1
ATOM 1473 N N . SER A 1 181 ? 9.780 9.920 -1.864 1.00 78.44 181 SER A N 1
ATOM 1474 C CA . SER A 1 181 ? 10.691 9.740 -0.726 1.00 78.44 181 SER A CA 1
ATOM 1475 C C . SER A 1 181 ? 10.130 8.785 0.331 1.00 78.44 181 SER A C 1
ATOM 1477 O O . SER A 1 181 ? 10.897 8.036 0.936 1.00 78.44 181 SER A O 1
ATOM 1479 N N . ASN A 1 182 ? 8.800 8.706 0.473 1.00 79.81 182 ASN A N 1
ATOM 1480 C CA . ASN A 1 182 ? 8.144 7.815 1.433 1.00 79.81 182 ASN A CA 1
ATOM 1481 C C . ASN A 1 182 ? 8.490 6.337 1.188 1.00 79.81 182 ASN A C 1
ATOM 1483 O O . ASN A 1 182 ? 8.554 5.560 2.137 1.00 79.81 182 ASN A O 1
ATOM 1487 N N . LEU A 1 183 ? 8.776 5.947 -0.063 1.00 77.44 183 LEU A N 1
ATOM 1488 C CA . LEU A 1 183 ? 9.197 4.578 -0.393 1.00 77.44 183 LEU A CA 1
ATOM 1489 C C . LEU A 1 183 ? 10.591 4.222 0.129 1.00 77.44 183 LEU A C 1
ATOM 1491 O O . LEU A 1 183 ? 10.913 3.041 0.233 1.00 77.44 183 LEU A O 1
ATOM 1495 N N . LYS A 1 184 ? 11.434 5.223 0.397 1.00 69.50 184 LYS A N 1
ATOM 1496 C CA . LYS A 1 184 ? 12.807 5.032 0.879 1.00 69.50 184 LYS A CA 1
ATOM 1497 C C . LYS A 1 184 ? 12.887 5.106 2.397 1.00 69.50 184 LYS A C 1
ATOM 1499 O O . LYS A 1 184 ? 13.638 4.354 3.004 1.00 69.50 184 LYS A O 1
ATOM 1504 N N . GLU A 1 185 ? 12.123 6.019 2.986 1.00 65.06 185 GLU A N 1
ATOM 1505 C CA . GLU A 1 185 ? 12.162 6.311 4.420 1.00 65.06 185 GLU A CA 1
ATOM 1506 C C . GLU A 1 185 ? 11.301 5.334 5.238 1.00 65.06 185 GLU A C 1
ATOM 1508 O O . GLU A 1 185 ? 11.616 5.046 6.391 1.00 65.06 185 GLU A O 1
ATOM 1513 N N . GLY A 1 186 ? 10.236 4.782 4.647 1.00 65.00 186 GLY A N 1
ATOM 1514 C CA . GLY A 1 186 ? 9.301 3.885 5.324 1.00 65.00 186 GLY A CA 1
ATOM 1515 C C . GLY A 1 186 ? 9.588 2.408 5.070 1.00 65.00 186 GLY A C 1
ATOM 1516 O O . GLY A 1 186 ? 9.027 1.818 4.149 1.00 65.00 186 GLY A O 1
ATOM 1517 N N . CYS A 1 187 ? 10.408 1.768 5.908 1.00 69.69 187 CYS A N 1
ATOM 1518 C CA . 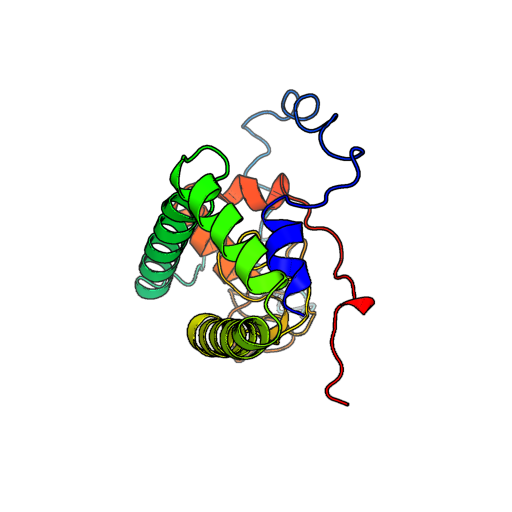CYS A 1 187 ? 10.471 0.305 5.924 1.00 69.69 187 CYS A CA 1
ATOM 1519 C C . CYS A 1 187 ? 9.233 -0.249 6.645 1.00 69.69 187 CYS A C 1
ATOM 1521 O O . CYS A 1 187 ? 9.079 -0.091 7.858 1.00 69.69 187 CYS A O 1
ATOM 1523 N N . VAL A 1 188 ? 8.339 -0.905 5.904 1.00 77.56 188 VAL A N 1
ATOM 1524 C CA . VAL A 1 188 ? 7.175 -1.579 6.485 1.00 77.56 188 VAL A CA 1
ATOM 1525 C C . VAL A 1 188 ? 7.660 -2.872 7.141 1.00 77.56 188 VAL A C 1
ATOM 1527 O O . VAL A 1 188 ? 8.419 -3.617 6.516 1.00 77.56 188 VAL A O 1
ATOM 1530 N N . PRO A 1 189 ? 7.234 -3.212 8.370 1.00 80.88 189 PRO A N 1
ATOM 1531 C CA . PRO A 1 189 ? 7.620 -4.483 8.964 1.00 80.88 189 PRO A CA 1
ATOM 1532 C C . PRO A 1 189 ? 7.220 -5.655 8.049 1.00 80.88 189 PRO A C 1
ATOM 1534 O O . PRO A 1 189 ? 6.170 -5.600 7.383 1.00 80.88 189 PRO A O 1
ATOM 1537 N N . PRO A 1 190 ? 8.033 -6.728 8.011 1.00 81.31 190 PRO A N 1
ATOM 1538 C CA . PRO A 1 190 ? 7.678 -7.946 7.303 1.00 81.31 190 PRO A CA 1
ATOM 1539 C C . PRO A 1 190 ? 6.283 -8.422 7.699 1.00 81.31 190 PRO A C 1
ATOM 1541 O O . PRO A 1 190 ? 5.840 -8.234 8.833 1.00 81.31 190 PRO A O 1
ATOM 1544 N N . ARG A 1 191 ? 5.587 -9.052 6.752 1.00 81.19 191 ARG A N 1
ATOM 1545 C CA . ARG A 1 191 ? 4.254 -9.599 6.997 1.00 81.19 191 ARG A CA 1
ATOM 1546 C C . ARG A 1 191 ? 4.268 -10.525 8.209 1.00 81.19 191 ARG A C 1
ATOM 1548 O O . ARG A 1 191 ? 4.960 -11.542 8.200 1.00 81.19 191 ARG A O 1
ATOM 1555 N N . ASN A 1 192 ? 3.416 -10.234 9.188 1.00 83.44 192 ASN A N 1
ATOM 1556 C CA . ASN A 1 192 ? 3.149 -11.182 10.256 1.00 83.44 192 ASN A CA 1
ATOM 1557 C C . ASN A 1 192 ? 2.160 -12.255 9.772 1.00 83.44 192 ASN A C 1
ATOM 1559 O O . ASN A 1 192 ? 0.954 -12.022 9.662 1.00 83.44 192 ASN A O 1
ATOM 1563 N N . TRP A 1 193 ? 2.679 -13.447 9.479 1.00 83.00 193 TRP A N 1
ATOM 1564 C CA . TRP A 1 193 ? 1.885 -14.577 8.994 1.00 83.00 193 TRP A CA 1
ATOM 1565 C C . TRP A 1 193 ? 0.956 -15.177 10.054 1.00 83.00 193 TRP A C 1
ATOM 1567 O O . TRP A 1 193 ? -0.071 -15.737 9.681 1.00 83.00 193 TRP A O 1
ATOM 1577 N N . ALA A 1 194 ? 1.236 -14.989 11.349 1.00 83.31 194 ALA A N 1
ATOM 1578 C CA . ALA A 1 194 ? 0.384 -15.479 12.436 1.00 83.31 194 ALA A CA 1
ATOM 1579 C C . ALA A 1 194 ? -0.972 -14.753 12.514 1.00 83.31 194 ALA A C 1
ATOM 1581 O O . ALA A 1 194 ? -1.917 -15.258 13.113 1.00 83.31 194 ALA A O 1
ATOM 1582 N N . LEU A 1 195 ? -1.086 -13.569 11.900 1.00 77.38 195 LEU A N 1
ATOM 1583 C CA . LEU A 1 195 ? -2.337 -12.806 11.837 1.00 77.38 195 LEU A CA 1
ATOM 1584 C C . LEU A 1 195 ? -3.254 -13.250 10.693 1.00 77.38 195 LEU A C 1
ATOM 1586 O O . LEU A 1 195 ? -4.410 -12.821 10.636 1.00 77.38 195 LEU A O 1
ATOM 1590 N N . LYS A 1 196 ? -2.761 -14.100 9.782 1.00 72.31 196 LYS A N 1
ATOM 1591 C CA . LYS A 1 196 ? -3.577 -14.651 8.706 1.00 72.31 196 LYS A CA 1
ATOM 1592 C C . LYS A 1 196 ? -4.569 -15.622 9.329 1.00 72.31 196 LYS A C 1
ATOM 1594 O O . LYS A 1 196 ? -4.198 -16.717 9.734 1.00 72.31 196 LYS A O 1
ATOM 1599 N N . VAL A 1 197 ? -5.837 -15.240 9.366 1.00 62.91 197 VAL A N 1
ATOM 1600 C CA . VAL A 1 197 ? -6.881 -16.202 9.704 1.00 62.91 197 VAL A CA 1
ATOM 1601 C C . VAL A 1 197 ? -7.070 -17.094 8.495 1.00 62.91 197 VAL A C 1
ATOM 1603 O O . VAL A 1 197 ? -7.586 -16.672 7.461 1.00 62.91 197 VAL A O 1
ATOM 1606 N N . SER A 1 198 ? -6.576 -18.321 8.612 1.00 43.31 198 SER A N 1
ATOM 1607 C CA . SER A 1 198 ? -7.101 -19.437 7.843 1.00 43.31 198 SER A CA 1
ATOM 1608 C C . SER A 1 198 ? -8.584 -19.543 8.171 1.00 43.31 198 SER A C 1
ATOM 1610 O O . SER A 1 198 ? -8.945 -19.657 9.340 1.00 43.31 198 SER A O 1
ATOM 1612 N N . SER A 1 199 ? -9.429 -19.451 7.153 1.00 36.59 199 SER A N 1
ATOM 1613 C CA . SER A 1 199 ? -10.820 -19.879 7.224 1.00 36.59 199 SER A CA 1
ATOM 1614 C C . SER A 1 199 ? -10.860 -21.370 7.583 1.00 36.59 199 SER A C 1
ATOM 1616 O O . SER A 1 199 ? -10.832 -22.203 6.683 1.00 36.59 199 SER A O 1
ATOM 1618 N N . ASN A 1 200 ? -10.838 -21.673 8.881 1.00 26.47 200 ASN A N 1
ATOM 1619 C CA . ASN A 1 200 ? -11.322 -22.916 9.474 1.00 26.47 200 ASN A CA 1
ATOM 1620 C C . ASN A 1 200 ? -12.548 -22.563 10.309 1.00 26.47 200 ASN A C 1
ATOM 1622 O O . ASN A 1 200 ? -12.469 -21.544 11.037 1.00 26.47 200 ASN A O 1
#

Radius of gyration: 18.91 Å; chains: 1; bounding box: 45×39×50 Å